Protein AF-A0A9J6G9W2-F1 (afdb_monomer_lite)

Organism: Haemaphysalis longicornis (NCBI:txid44386)

Sequence (221 aa):
MCGSHYNVSITEAFESETKIRLQNTLMLEDMPLSLKPKERELDSEILIAKYAIKLTQSDLKASQTDVALAYVAGYCAHAAIKRQPCDDCQSQLMITDRELQQSEQVLIDSMSRRLEVSTVFRCYVFLVTKTVLEHLVSKEQEQRFHAEANQRMVLLSIMQFLLSDGEELDMCASGHHPDTVLKNILKPAVNTLLKNYVACRNDSVMKEKACTKQTKLLTLQ

Radius of gyration: 24.2 Å; chains: 1; bounding box: 50×70×70 Å

Secondary structure (DSSP, 8-state):
---------HHHHHHHHHH--GGGT------------------HHHHHHHTT----TTTTTTTTT-HHHHHHHHHHHHHHHHHS--HHHHHHHS--SSS--S----TTTTTTS---HHHHHHHHHHHHHHHHHHHHTSTTTHHHHHTSS-HHHHHHHHHHHHHTT-TT-PPPTT---HHHHHHHHHHHHHHHHHHHHHHHHHHHHHHHHHHHHHHHHHTT-

Structure (mmCIF, N/CA/C/O backbone):
data_AF-A0A9J6G9W2-F1
#
_entry.id   AF-A0A9J6G9W2-F1
#
loop_
_atom_site.group_PDB
_atom_site.id
_atom_site.type_symbol
_atom_site.label_atom_id
_atom_site.label_alt_id
_atom_site.label_comp_id
_atom_site.label_asym_id
_atom_site.label_entity_id
_atom_site.label_seq_id
_atom_site.pdbx_PDB_ins_code
_atom_site.Cartn_x
_atom_site.Cartn_y
_atom_site.Cartn_z
_atom_site.occupancy
_atom_site.B_iso_or_equiv
_atom_site.auth_seq_id
_atom_site.auth_comp_id
_atom_site.auth_asym_id
_atom_site.auth_atom_id
_atom_site.pdbx_PDB_model_num
ATOM 1 N N . MET A 1 1 ? 20.448 -50.554 43.688 1.00 34.50 1 MET A N 1
ATOM 2 C CA . MET A 1 1 ? 19.973 -50.584 42.291 1.00 34.50 1 MET A CA 1
ATOM 3 C C . MET A 1 1 ? 19.848 -49.151 41.810 1.00 34.50 1 MET A C 1
ATOM 5 O O . MET A 1 1 ? 19.281 -48.355 42.539 1.00 34.50 1 MET A O 1
ATOM 9 N N . CYS A 1 2 ? 20.473 -48.876 40.663 1.00 41.09 2 CYS A N 1
ATOM 10 C CA . CYS A 1 2 ? 20.368 -47.713 39.774 1.00 41.09 2 CYS A CA 1
ATOM 11 C C . CYS A 1 2 ? 19.997 -46.351 40.392 1.00 41.09 2 CYS A C 1
ATOM 13 O O . CYS A 1 2 ? 18.835 -46.073 40.672 1.00 41.09 2 CYS A O 1
ATOM 15 N N . GLY A 1 3 ? 21.000 -45.479 40.515 1.00 42.69 3 GLY A N 1
ATOM 16 C CA . GLY A 1 3 ? 20.773 -44.04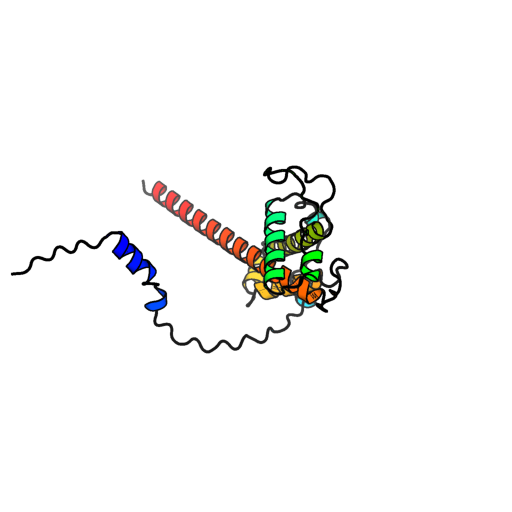2 40.477 1.00 42.69 3 GLY A CA 1
ATOM 17 C C . GLY A 1 3 ? 20.636 -43.574 39.030 1.00 42.69 3 GLY A C 1
ATOM 18 O O . GLY A 1 3 ? 21.321 -44.077 38.144 1.00 42.69 3 GLY A O 1
ATOM 19 N N . SER A 1 4 ? 19.802 -42.568 38.811 1.00 41.41 4 SER A N 1
ATOM 20 C CA . SER A 1 4 ? 19.898 -41.704 37.638 1.00 41.41 4 SER A CA 1
ATOM 21 C C . SER A 1 4 ? 19.325 -40.342 38.009 1.00 41.41 4 SER A C 1
ATOM 23 O O . SER A 1 4 ? 18.119 -40.114 37.977 1.00 41.41 4 SER A O 1
ATOM 25 N N . HIS A 1 5 ? 20.231 -39.458 38.427 1.00 43.94 5 HIS A N 1
ATOM 26 C CA . HIS A 1 5 ? 20.015 -38.020 38.449 1.00 43.94 5 HIS A CA 1
ATOM 27 C C . HIS A 1 5 ? 19.708 -37.569 37.018 1.00 43.94 5 HIS A C 1
ATOM 29 O O . HIS A 1 5 ? 20.556 -37.701 36.137 1.00 43.94 5 HIS A O 1
ATOM 35 N N . TYR A 1 6 ? 18.508 -37.043 36.782 1.00 51.91 6 TYR A N 1
ATOM 36 C CA . TYR A 1 6 ? 18.200 -36.325 35.550 1.00 51.91 6 TYR A CA 1
ATOM 37 C C .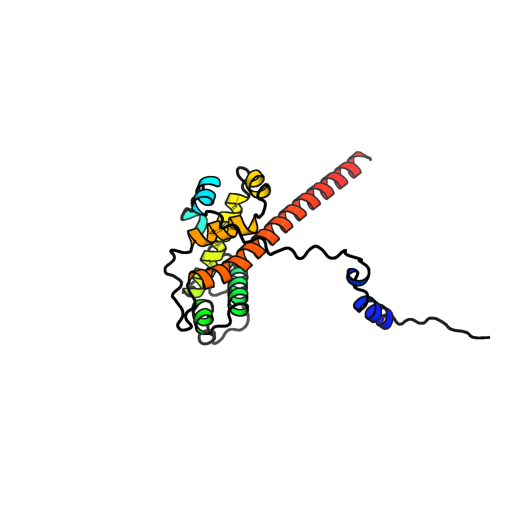 TYR A 1 6 ? 18.880 -34.956 35.611 1.00 51.91 6 TYR A C 1
ATOM 39 O O . TYR A 1 6 ? 18.287 -33.975 36.047 1.00 51.91 6 TYR A O 1
ATOM 47 N N . ASN A 1 7 ? 20.144 -34.899 35.204 1.00 54.00 7 ASN A N 1
ATOM 48 C CA . ASN A 1 7 ? 20.779 -33.639 34.844 1.00 54.00 7 ASN A CA 1
ATOM 49 C C . ASN A 1 7 ? 20.462 -33.388 33.374 1.00 54.00 7 ASN A C 1
ATOM 51 O O . ASN A 1 7 ? 21.262 -33.723 32.508 1.00 54.00 7 ASN A O 1
ATOM 55 N N . VAL A 1 8 ? 19.270 -32.859 33.101 1.00 55.97 8 VAL A N 1
ATOM 56 C CA . VAL A 1 8 ? 18.991 -32.296 31.779 1.00 55.97 8 VAL A CA 1
ATOM 57 C C . VAL A 1 8 ? 19.684 -30.943 31.740 1.00 55.97 8 VAL A C 1
ATOM 59 O O . VAL A 1 8 ? 19.410 -30.068 32.565 1.00 55.97 8 VAL A O 1
ATOM 62 N N . SER A 1 9 ? 20.634 -30.794 30.825 1.00 62.47 9 SER A N 1
ATOM 63 C CA . SER A 1 9 ? 21.315 -29.526 30.597 1.00 62.47 9 SER A CA 1
ATOM 64 C C . SER A 1 9 ? 20.306 -28.470 30.132 1.00 62.47 9 SER A C 1
ATOM 66 O O . SER A 1 9 ? 19.404 -28.768 29.349 1.00 62.47 9 SER A O 1
ATOM 68 N N . ILE A 1 10 ? 20.476 -27.210 30.550 1.00 56.72 10 ILE A N 1
ATOM 69 C CA . ILE A 1 10 ? 19.683 -26.081 30.022 1.00 56.72 10 ILE A CA 1
ATOM 70 C C . ILE A 1 10 ? 19.772 -26.044 28.486 1.00 56.72 10 ILE A C 1
ATOM 72 O O . ILE A 1 10 ? 18.795 -25.711 27.821 1.00 56.72 10 ILE A O 1
ATOM 76 N N . THR A 1 11 ? 20.904 -26.468 27.917 1.00 58.44 11 THR A N 1
ATOM 77 C CA . THR A 1 11 ? 21.101 -26.594 26.470 1.00 58.44 11 THR A CA 1
ATOM 78 C C . THR A 1 11 ? 20.227 -27.690 25.856 1.00 58.44 11 THR A C 1
ATOM 80 O O . THR A 1 11 ? 19.622 -27.461 24.817 1.00 58.44 11 THR A O 1
ATOM 83 N N . GLU A 1 12 ? 20.080 -28.847 26.512 1.00 60.34 12 GLU A N 1
ATOM 84 C CA . GLU A 1 12 ? 19.207 -29.937 26.039 1.00 60.34 12 GLU A CA 1
ATOM 85 C C . GLU A 1 12 ? 17.724 -29.548 26.115 1.00 60.34 12 GLU A C 1
ATOM 87 O O . GLU A 1 12 ? 16.947 -29.882 25.221 1.00 60.34 12 GLU A O 1
ATOM 92 N N . ALA A 1 13 ? 17.332 -28.780 27.138 1.00 59.28 13 ALA A N 1
ATOM 93 C CA . ALA A 1 13 ? 15.993 -28.201 27.213 1.00 59.28 13 ALA A CA 1
ATOM 94 C C . ALA A 1 13 ? 15.748 -27.218 26.051 1.00 59.28 13 ALA A C 1
ATOM 96 O O . ALA A 1 13 ? 14.737 -27.335 25.358 1.00 59.28 13 ALA A O 1
ATOM 97 N N . PHE A 1 14 ? 16.706 -26.333 25.756 1.00 56.16 14 PHE A N 1
ATOM 98 C CA . PHE A 1 14 ? 16.610 -25.363 24.654 1.00 56.16 14 PHE A CA 1
ATOM 99 C C . PHE A 1 14 ? 16.589 -26.025 23.262 1.00 56.16 14 PHE A C 1
ATOM 101 O O . PHE A 1 14 ? 15.854 -25.604 22.361 1.00 56.16 14 PHE A O 1
ATOM 108 N N . GLU A 1 15 ? 17.363 -27.097 23.079 1.00 55.81 15 GLU A N 1
ATOM 109 C CA . GLU A 1 15 ? 17.374 -27.911 21.856 1.00 55.81 15 GLU A CA 1
ATOM 110 C C . GLU A 1 15 ? 16.080 -28.723 21.682 1.00 55.81 15 GLU A C 1
ATOM 112 O O . GLU A 1 15 ? 15.634 -28.970 20.555 1.00 55.81 15 GLU A O 1
ATOM 117 N N . SER A 1 16 ? 15.434 -29.109 22.787 1.00 57.44 16 SER A N 1
ATOM 118 C CA . SER A 1 16 ? 14.113 -29.742 22.754 1.00 57.44 16 SER A CA 1
ATOM 119 C C . SER A 1 16 ? 12.997 -28.736 22.433 1.00 57.44 16 SER A C 1
ATOM 121 O O . SER A 1 16 ? 12.120 -29.038 21.623 1.00 57.44 16 SER A O 1
ATOM 123 N N . GLU A 1 17 ? 13.069 -27.505 22.950 1.00 55.84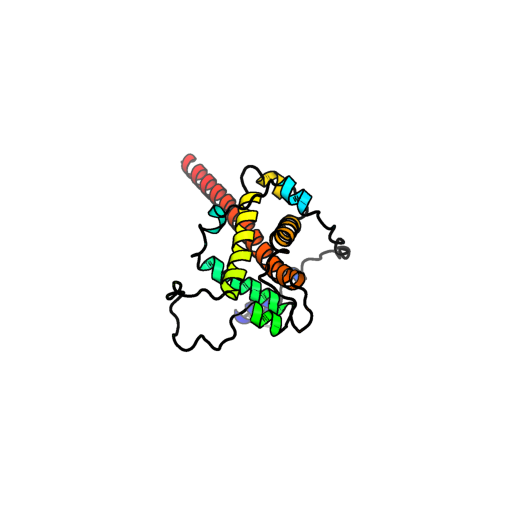 17 GLU A N 1
ATOM 124 C CA . GLU A 1 17 ? 12.098 -26.436 22.666 1.00 55.84 17 GLU A CA 1
ATOM 125 C C . GLU A 1 17 ? 12.143 -25.973 21.205 1.00 55.84 17 GLU A C 1
ATOM 127 O O . GLU A 1 17 ? 11.104 -25.703 20.602 1.00 55.84 17 GLU A O 1
ATOM 132 N N . THR A 1 18 ? 13.322 -25.966 20.575 1.00 53.12 18 THR A N 1
ATOM 133 C CA . THR A 1 18 ? 13.441 -25.650 19.139 1.00 53.12 18 THR A CA 1
ATOM 134 C C . THR A 1 18 ? 12.797 -26.709 18.236 1.00 53.12 18 THR A C 1
ATOM 136 O O . THR A 1 18 ? 12.409 -26.391 17.107 1.00 53.12 18 THR A O 1
ATOM 139 N N . LYS A 1 19 ? 12.621 -27.945 18.729 1.00 54.59 19 LYS A N 1
ATOM 140 C CA . LYS A 1 19 ? 11.928 -29.037 18.021 1.00 54.59 19 LYS A CA 1
ATOM 141 C C . LYS A 1 19 ? 10.435 -29.136 18.342 1.00 54.59 19 LYS A C 1
ATOM 143 O O . LYS A 1 19 ? 9.685 -29.674 17.525 1.00 54.59 19 LYS A O 1
ATOM 148 N N . ILE A 1 20 ? 9.973 -28.590 19.466 1.00 51.84 20 ILE A N 1
ATOM 149 C CA . ILE A 1 20 ? 8.554 -28.594 19.841 1.00 51.84 20 ILE A CA 1
ATOM 150 C C . ILE A 1 20 ? 7.922 -27.267 19.412 1.00 51.84 20 ILE A C 1
ATOM 152 O O . ILE A 1 20 ? 7.709 -26.345 20.193 1.00 51.84 20 ILE A O 1
ATOM 156 N N . ARG A 1 21 ? 7.584 -27.160 18.126 1.00 55.00 21 ARG A N 1
ATOM 157 C CA . ARG A 1 21 ? 6.670 -26.108 17.668 1.00 55.00 21 ARG A CA 1
ATOM 158 C C . ARG A 1 21 ? 5.250 -26.521 18.042 1.00 55.00 21 ARG A C 1
ATOM 160 O O . ARG A 1 21 ? 4.836 -27.613 17.679 1.00 55.00 21 ARG A O 1
ATOM 167 N N . LEU A 1 22 ? 4.473 -25.627 18.661 1.00 50.59 22 LEU A N 1
ATOM 168 C CA . LEU A 1 22 ? 3.018 -25.785 18.892 1.00 50.59 22 LEU A CA 1
ATOM 169 C C . LEU A 1 22 ? 2.243 -26.214 17.627 1.00 50.59 22 LEU A C 1
ATOM 171 O O . LEU A 1 22 ? 1.202 -26.855 17.712 1.00 50.59 22 LEU A O 1
ATOM 175 N N . GLN A 1 23 ? 2.792 -25.898 16.453 1.00 52.91 23 GLN A N 1
ATOM 176 C CA . GLN A 1 23 ? 2.326 -26.321 15.130 1.00 52.91 23 GLN A CA 1
ATOM 177 C C . GLN A 1 23 ? 2.291 -27.852 14.955 1.00 52.91 23 GLN A C 1
ATOM 179 O O . GLN A 1 23 ? 1.479 -28.343 14.185 1.00 52.91 23 GLN A O 1
ATOM 184 N N . ASN A 1 24 ? 3.135 -28.598 15.678 1.00 52.00 24 ASN A N 1
ATOM 185 C CA . ASN A 1 24 ? 3.221 -30.062 15.621 1.00 52.00 24 ASN A CA 1
ATOM 186 C C . ASN A 1 24 ? 2.220 -30.760 16.560 1.00 52.00 24 ASN A C 1
ATOM 188 O O . ASN A 1 24 ? 2.031 -31.968 16.459 1.00 52.00 24 ASN A O 1
ATOM 192 N N . THR A 1 25 ? 1.597 -30.019 17.482 1.00 55.41 25 THR A N 1
ATOM 193 C CA . THR A 1 25 ? 0.614 -30.539 18.451 1.00 55.41 25 THR A CA 1
ATOM 194 C C . THR A 1 25 ? -0.818 -30.150 18.086 1.00 55.41 25 THR A C 1
ATOM 196 O O . THR A 1 25 ? -1.775 -30.738 18.585 1.00 55.41 25 THR A O 1
ATOM 199 N N . LEU A 1 26 ? -0.974 -29.147 17.223 1.00 49.28 26 LEU A N 1
ATOM 200 C CA . LEU A 1 26 ? -2.261 -28.713 16.706 1.00 49.28 26 LEU A CA 1
ATOM 201 C C . LEU A 1 26 ? -2.672 -29.647 15.565 1.00 49.28 26 LEU A C 1
ATOM 203 O O . LEU A 1 26 ? -2.212 -29.502 14.436 1.00 49.28 26 LEU A O 1
ATOM 207 N N . MET A 1 27 ? -3.553 -30.599 15.870 1.00 50.56 27 MET A N 1
ATOM 208 C CA . MET A 1 27 ? -4.325 -31.328 14.862 1.00 50.56 27 MET A CA 1
ATOM 209 C C . MET A 1 27 ? -5.283 -30.332 14.199 1.00 50.56 27 MET A C 1
ATOM 211 O O . MET A 1 27 ? -6.407 -30.133 14.652 1.00 50.56 27 MET A O 1
ATOM 215 N N . LEU A 1 28 ? -4.795 -29.627 13.183 1.00 52.34 28 LEU A N 1
ATOM 216 C CA . LEU A 1 28 ? -5.624 -28.809 12.311 1.00 52.34 28 LEU A CA 1
ATOM 217 C C . LEU A 1 28 ? -6.191 -29.753 11.251 1.00 52.34 28 LEU A C 1
ATOM 219 O O . LEU A 1 28 ? -5.423 -30.348 10.500 1.00 52.34 28 LEU A O 1
ATOM 223 N N . GLU A 1 29 ? -7.514 -29.926 11.220 1.00 60.88 29 GLU A N 1
ATOM 224 C CA . GLU A 1 29 ? -8.176 -30.587 10.090 1.00 60.88 29 GLU A CA 1
ATOM 225 C C . GLU A 1 29 ? -7.740 -29.905 8.789 1.00 60.88 29 GLU A C 1
ATOM 227 O O . GLU A 1 29 ? -7.580 -28.678 8.764 1.00 60.88 29 GLU A O 1
ATOM 232 N N . ASP A 1 30 ? -7.534 -30.695 7.729 1.00 50.91 30 ASP A N 1
ATOM 233 C CA . ASP A 1 30 ? -7.194 -30.182 6.404 1.00 50.91 30 ASP A CA 1
ATOM 234 C C . ASP A 1 30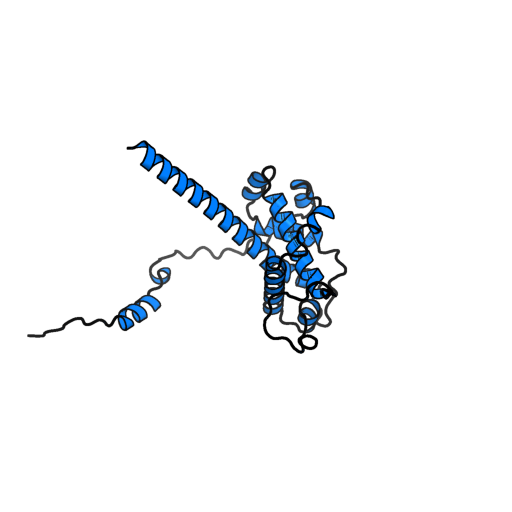 ? -8.245 -29.152 5.997 1.00 50.91 30 ASP A C 1
ATOM 236 O O . ASP A 1 30 ? -9.368 -29.474 5.601 1.00 50.91 30 ASP A O 1
ATOM 240 N N . MET A 1 31 ? -7.875 -27.880 6.129 1.00 50.28 31 MET A N 1
ATOM 241 C CA . MET A 1 31 ? -8.696 -26.784 5.661 1.00 50.28 31 MET A CA 1
ATOM 242 C C . MET A 1 31 ? -8.870 -27.031 4.160 1.00 50.28 31 MET A C 1
ATOM 244 O O . MET A 1 31 ? -7.851 -27.178 3.471 1.00 50.28 31 MET A O 1
ATOM 248 N N . PRO A 1 32 ? -10.111 -27.131 3.641 1.00 47.81 32 PRO A N 1
ATOM 249 C CA . PRO A 1 32 ? -10.327 -27.409 2.231 1.00 47.81 32 PRO A CA 1
ATOM 250 C C . PRO A 1 32 ? -9.481 -26.419 1.453 1.00 47.81 32 PRO A C 1
ATOM 252 O O . PRO A 1 32 ? -9.575 -25.220 1.733 1.00 47.81 32 PRO A O 1
ATOM 255 N N . LEU A 1 33 ? -8.617 -26.938 0.564 1.00 44.94 33 LEU A N 1
ATOM 256 C CA . LEU A 1 33 ? -7.761 -26.163 -0.332 1.00 44.94 33 LEU A CA 1
ATOM 257 C C . LEU A 1 33 ? -8.576 -24.965 -0.780 1.00 44.94 33 LEU A C 1
ATOM 259 O O . LEU A 1 33 ? -9.501 -25.111 -1.580 1.00 44.94 33 LEU A O 1
ATOM 263 N N . SER A 1 34 ? -8.298 -23.810 -0.171 1.00 42.53 34 SER A N 1
ATOM 264 C CA . SER A 1 34 ? -9.020 -22.596 -0.483 1.00 42.53 34 SER A CA 1
ATOM 265 C C . SER A 1 34 ? -8.640 -22.337 -1.924 1.00 42.53 34 SER A C 1
ATOM 267 O O . SER A 1 34 ? -7.518 -21.912 -2.210 1.00 42.53 34 SER A O 1
ATOM 269 N N . LEU A 1 35 ? -9.531 -22.733 -2.841 1.00 38.38 35 LEU A N 1
ATOM 270 C CA . LEU A 1 35 ? -9.528 -22.308 -4.225 1.00 38.38 35 LEU A CA 1
ATOM 271 C C . LEU A 1 35 ? -9.291 -20.821 -4.114 1.00 38.38 35 LEU A C 1
ATOM 273 O O . LEU A 1 35 ? -10.180 -20.140 -3.603 1.00 38.38 35 LEU A O 1
ATOM 277 N N . LYS A 1 36 ? -8.069 -20.368 -4.454 1.00 40.34 36 LYS A N 1
ATOM 278 C CA . LYS A 1 36 ? -7.690 -18.955 -4.399 1.00 40.34 36 LYS A CA 1
ATOM 279 C C . LYS A 1 36 ? -8.904 -18.231 -4.945 1.00 40.34 36 LYS A C 1
ATOM 281 O O . LYS A 1 36 ? -9.212 -18.492 -6.115 1.00 40.34 36 LYS A O 1
ATOM 286 N N . PRO A 1 37 ? -9.667 -17.491 -4.115 1.00 42.28 37 PRO A N 1
ATOM 287 C CA . PRO A 1 37 ? -10.898 -16.907 -4.592 1.00 42.28 37 PRO A CA 1
ATOM 288 C C . PRO A 1 37 ? -10.459 -16.119 -5.805 1.00 42.28 37 PRO A C 1
ATOM 290 O O . PRO A 1 37 ? -9.528 -15.319 -5.688 1.00 42.28 37 PRO A O 1
ATOM 293 N N . LYS A 1 38 ? -10.998 -16.483 -6.976 1.00 42.03 38 LYS A N 1
ATOM 294 C CA . LYS A 1 38 ? -10.747 -15.770 -8.225 1.00 42.03 38 LYS A CA 1
ATOM 295 C C . LYS A 1 38 ? -10.953 -14.319 -7.827 1.00 42.03 38 LYS A C 1
ATOM 297 O O . LYS A 1 38 ? -12.067 -14.008 -7.400 1.00 42.03 38 LYS A O 1
ATOM 302 N N . GLU A 1 39 ? -9.868 -13.539 -7.749 1.00 52.12 39 GLU A N 1
ATOM 303 C CA . GLU A 1 39 ? -9.914 -12.178 -7.219 1.00 52.12 39 GLU A CA 1
ATOM 304 C C . GLU A 1 39 ? -10.990 -11.506 -8.064 1.00 52.12 39 GLU A C 1
ATOM 306 O O . GLU A 1 39 ? -10.793 -11.328 -9.263 1.00 52.12 39 GLU A O 1
ATOM 311 N N . ARG A 1 40 ? -12.193 -11.300 -7.505 1.00 53.47 40 ARG A N 1
ATOM 312 C CA . ARG A 1 40 ? -13.232 -10.580 -8.232 1.00 53.47 40 ARG A CA 1
ATOM 313 C C . ARG A 1 40 ? -12.609 -9.221 -8.456 1.00 53.47 40 ARG A C 1
ATOM 315 O O . ARG A 1 40 ? -12.244 -8.574 -7.473 1.00 53.47 40 ARG A O 1
ATOM 322 N N . GLU A 1 41 ? -12.414 -8.863 -9.717 1.00 61.59 41 GLU A N 1
ATOM 323 C CA . GLU A 1 41 ? -11.952 -7.535 -10.079 1.00 61.59 41 GLU A CA 1
ATOM 324 C C . GLU A 1 41 ? -12.938 -6.556 -9.452 1.00 61.59 41 GLU A C 1
ATOM 326 O O . GLU A 1 41 ? -14.125 -6.525 -9.776 1.00 61.59 41 GLU A O 1
ATOM 331 N N . LEU A 1 42 ? -12.460 -5.878 -8.414 1.00 76.88 42 LEU A N 1
ATOM 332 C CA . LEU A 1 42 ? -13.183 -4.793 -7.793 1.00 76.88 42 LEU A CA 1
ATOM 333 C C . LEU A 1 42 ? -13.087 -3.630 -8.762 1.00 76.88 42 LEU A C 1
ATOM 335 O O . LEU A 1 42 ? -11.985 -3.237 -9.139 1.00 76.88 42 LEU A O 1
ATOM 339 N N . ASP A 1 43 ? -14.238 -3.098 -9.143 1.00 86.06 43 ASP A N 1
ATOM 340 C CA . ASP A 1 43 ? -14.307 -1.898 -9.957 1.00 86.06 43 ASP A CA 1
ATOM 341 C C . ASP A 1 43 ? -13.764 -0.710 -9.147 1.00 86.06 43 ASP A C 1
ATOM 343 O O . ASP A 1 43 ? -14.358 -0.269 -8.153 1.00 86.06 43 ASP A O 1
ATOM 347 N N . SER A 1 44 ? -12.580 -0.241 -9.541 1.00 87.06 44 SER A N 1
ATOM 348 C CA . SER A 1 44 ? -11.853 0.815 -8.846 1.00 87.06 44 SER A CA 1
ATOM 349 C C . SER A 1 44 ? -12.562 2.165 -8.918 1.00 87.06 44 SER A C 1
ATOM 351 O O . SER A 1 44 ? -12.501 2.918 -7.946 1.00 87.06 44 SER A O 1
ATOM 353 N N . GLU A 1 45 ? -13.285 2.461 -10.002 1.00 87.19 45 GLU A N 1
ATOM 354 C CA . GLU A 1 45 ? -14.048 3.706 -10.142 1.00 87.19 45 GLU A CA 1
ATOM 355 C C . GLU A 1 45 ? -15.218 3.725 -9.161 1.00 87.19 45 GLU A C 1
ATOM 357 O O . GLU A 1 45 ? -15.433 4.711 -8.445 1.00 87.19 45 GLU A O 1
ATOM 362 N N . ILE A 1 46 ? -15.916 2.590 -9.040 1.00 90.38 46 ILE A N 1
ATOM 363 C CA . ILE A 1 46 ? -16.971 2.417 -8.039 1.00 90.38 46 ILE A CA 1
ATOM 364 C C . ILE A 1 46 ? -16.394 2.591 -6.635 1.00 90.38 46 ILE A C 1
ATOM 366 O O . ILE A 1 46 ? -17.011 3.271 -5.818 1.00 90.38 46 ILE A O 1
ATOM 370 N N . LEU A 1 47 ? -15.223 2.022 -6.328 1.00 90.62 47 LEU A N 1
ATOM 371 C CA . LEU A 1 47 ? -14.585 2.181 -5.015 1.00 90.62 47 LEU A CA 1
ATOM 372 C C . LEU A 1 47 ? -14.177 3.634 -4.723 1.00 90.62 47 LEU A C 1
ATOM 374 O O . LEU A 1 47 ? -14.387 4.116 -3.608 1.00 90.62 47 LEU A O 1
ATOM 378 N N . ILE A 1 48 ? -13.639 4.352 -5.705 1.00 89.75 48 ILE A N 1
ATOM 379 C CA . ILE A 1 48 ? -13.259 5.763 -5.553 1.00 89.75 48 ILE A CA 1
ATOM 380 C C . ILE A 1 48 ? -14.491 6.628 -5.288 1.00 89.75 48 ILE A C 1
ATOM 382 O O . ILE A 1 48 ? -14.487 7.425 -4.345 1.00 89.75 48 ILE A O 1
ATOM 386 N N . ALA A 1 49 ? -15.570 6.422 -6.048 1.00 90.00 49 ALA A N 1
ATOM 387 C CA . ALA A 1 49 ? -16.843 7.101 -5.823 1.00 90.00 49 ALA A CA 1
ATOM 388 C C . ALA A 1 49 ? -17.449 6.724 -4.462 1.00 90.00 49 ALA A C 1
ATOM 390 O O . ALA A 1 49 ? -17.917 7.587 -3.718 1.00 90.00 49 ALA A O 1
ATOM 391 N N . LYS A 1 50 ? -17.381 5.438 -4.100 1.00 91.75 50 LYS A N 1
ATOM 392 C CA . LYS A 1 50 ? -17.877 4.881 -2.838 1.00 91.75 50 LYS A CA 1
ATOM 393 C C . LYS A 1 50 ? -17.265 5.587 -1.632 1.00 91.75 50 LYS A C 1
ATOM 395 O O . LYS A 1 50 ? -18.008 5.937 -0.719 1.00 91.75 50 LYS A O 1
ATOM 400 N N . TYR A 1 51 ? -15.951 5.791 -1.626 1.00 91.12 51 TYR A N 1
ATOM 401 C CA . TYR A 1 51 ? -15.230 6.422 -0.515 1.00 91.12 51 TYR A CA 1
ATOM 402 C C . TYR A 1 51 ? -14.969 7.920 -0.716 1.00 91.12 51 TYR A C 1
ATOM 404 O O . TYR A 1 51 ? -14.289 8.526 0.108 1.00 91.12 51 TYR A O 1
ATOM 412 N N . ALA A 1 52 ? -15.508 8.523 -1.781 1.00 90.56 52 ALA A N 1
ATOM 413 C CA . ALA A 1 52 ? -15.315 9.931 -2.126 1.00 90.56 52 ALA A CA 1
ATOM 414 C C . ALA A 1 52 ? -13.833 10.359 -2.102 1.00 90.56 52 ALA A C 1
ATOM 416 O O . ALA A 1 52 ? -13.481 11.397 -1.540 1.00 90.56 52 ALA A O 1
ATOM 417 N N . ILE A 1 53 ? -12.958 9.535 -2.682 1.00 88.06 53 ILE A N 1
ATOM 418 C CA . ILE A 1 53 ? -11.508 9.748 -2.629 1.00 88.06 53 ILE A CA 1
ATOM 419 C C . ILE A 1 53 ? -11.144 10.934 -3.522 1.00 88.06 53 ILE A C 1
ATOM 421 O O . ILE A 1 53 ? -11.393 10.916 -4.726 1.00 88.06 53 ILE A O 1
ATOM 425 N N . LYS A 1 54 ? -10.548 11.967 -2.923 1.00 82.56 54 LYS A N 1
ATOM 426 C CA . LYS A 1 54 ? -10.021 13.145 -3.618 1.00 82.56 54 LYS A CA 1
ATOM 427 C C . LYS A 1 54 ? -8.641 13.458 -3.058 1.00 82.56 54 LYS A C 1
ATOM 429 O O . LYS A 1 54 ? -8.529 13.835 -1.899 1.00 82.56 54 LYS A O 1
ATOM 434 N N . LEU A 1 55 ? -7.606 13.292 -3.876 1.00 78.69 55 LEU A N 1
ATOM 435 C CA . LEU A 1 55 ? -6.241 13.650 -3.500 1.00 78.69 55 LEU A CA 1
ATOM 436 C C . LEU A 1 55 ? -6.004 15.125 -3.815 1.00 78.69 55 LEU A C 1
ATOM 438 O O . LEU A 1 55 ? -6.133 15.543 -4.967 1.00 78.69 55 LEU A O 1
ATOM 442 N N . THR A 1 56 ? -5.648 15.919 -2.809 1.00 74.88 56 THR A N 1
ATOM 443 C CA . THR A 1 56 ? -5.237 17.310 -3.010 1.00 74.88 56 THR A CA 1
ATOM 444 C C . THR A 1 56 ? -3.724 17.450 -2.874 1.00 74.88 56 THR A C 1
ATOM 446 O O . THR A 1 56 ? -3.067 16.703 -2.150 1.00 74.88 56 THR A O 1
ATOM 449 N N . GLN A 1 57 ? -3.131 18.442 -3.548 1.00 67.06 57 GLN A N 1
ATOM 450 C CA . GLN A 1 57 ? -1.687 18.693 -3.431 1.00 67.06 57 GLN A CA 1
ATOM 451 C C . GLN A 1 57 ? -1.252 19.065 -2.003 1.00 67.06 57 GLN A C 1
ATOM 453 O O . GLN A 1 57 ? -0.079 18.913 -1.667 1.00 67.06 57 GLN A O 1
ATOM 458 N N . SER A 1 58 ? -2.165 19.553 -1.161 1.00 65.12 58 SER A N 1
ATOM 459 C CA . SER A 1 58 ? -1.918 19.792 0.266 1.00 65.12 58 SER A CA 1
ATOM 460 C C . SER A 1 58 ? -1.653 18.500 1.037 1.00 65.12 58 SER A C 1
ATOM 462 O O . SER A 1 58 ? -0.741 18.477 1.863 1.00 65.12 58 SER A O 1
ATOM 464 N N . ASP A 1 59 ? -2.369 17.418 0.719 1.00 66.88 59 ASP A N 1
ATOM 465 C CA . ASP A 1 59 ? -2.244 16.127 1.414 1.00 66.88 59 ASP A CA 1
ATOM 466 C C . ASP A 1 59 ? -0.866 15.485 1.187 1.00 66.88 59 ASP A C 1
ATOM 468 O O . ASP A 1 59 ? -0.349 14.752 2.028 1.00 66.88 59 ASP A O 1
ATOM 472 N N . LEU A 1 60 ? -0.238 15.818 0.057 1.00 68.00 60 LEU A N 1
ATOM 473 C CA . LEU A 1 60 ? 1.040 15.265 -0.390 1.00 68.00 60 LEU A CA 1
ATOM 474 C C . LEU A 1 60 ? 2.258 16.100 0.047 1.00 68.00 60 LEU A C 1
ATOM 476 O O . LEU A 1 60 ? 3.395 15.655 -0.102 1.00 68.00 60 LEU A O 1
ATOM 480 N N . LYS A 1 61 ? 2.056 17.313 0.581 1.00 59.44 61 LYS A N 1
ATOM 481 C CA . LYS A 1 61 ? 3.151 18.213 0.999 1.00 59.44 61 LYS A CA 1
ATOM 482 C C . LYS A 1 61 ? 3.570 18.033 2.459 1.00 59.44 61 LYS A C 1
ATOM 484 O O . LYS A 1 61 ? 4.715 18.320 2.790 1.00 59.44 61 LYS A O 1
ATOM 489 N N . ALA A 1 62 ? 2.692 17.523 3.322 1.00 51.72 62 ALA A N 1
ATOM 490 C CA . ALA A 1 62 ? 2.942 17.435 4.764 1.00 51.72 62 ALA A CA 1
ATOM 491 C C . ALA A 1 62 ? 3.976 16.363 5.182 1.00 51.72 62 ALA A C 1
ATOM 493 O O . ALA A 1 62 ? 4.384 16.335 6.338 1.00 51.72 62 ALA A O 1
ATOM 494 N N . SER A 1 63 ? 4.403 15.484 4.265 1.00 51.34 63 SER A N 1
ATOM 495 C CA . SER A 1 63 ? 5.143 14.253 4.598 1.00 51.34 63 SER A CA 1
ATOM 496 C C . SER A 1 63 ? 6.410 14.015 3.760 1.00 51.34 63 SER A C 1
ATOM 498 O O . SER A 1 63 ? 6.996 12.935 3.844 1.00 51.34 63 SER A O 1
ATOM 500 N N . GLN A 1 64 ? 6.851 14.984 2.947 1.00 52.94 64 GLN A N 1
ATOM 501 C CA . GLN A 1 64 ? 8.001 14.803 2.037 1.00 52.94 64 GLN A CA 1
ATOM 502 C C . GLN A 1 64 ? 9.359 14.650 2.750 1.00 52.94 64 GLN A C 1
ATOM 504 O O . GLN A 1 64 ? 10.337 14.266 2.117 1.00 52.94 64 GLN A O 1
ATOM 509 N N . THR A 1 65 ? 9.426 14.909 4.057 1.00 54.56 65 THR A N 1
ATOM 510 C CA . THR A 1 65 ? 10.652 14.853 4.872 1.00 54.56 65 THR A CA 1
ATOM 511 C C . THR A 1 65 ? 10.665 13.719 5.903 1.00 54.56 65 THR A C 1
ATOM 513 O O . THR A 1 65 ? 11.527 13.702 6.779 1.00 54.56 65 THR A O 1
ATOM 516 N N . ASP A 1 66 ? 9.741 12.755 5.820 1.00 67.50 66 ASP A N 1
ATOM 517 C CA . ASP A 1 66 ? 9.704 11.629 6.759 1.00 67.50 66 ASP A CA 1
ATOM 518 C C . ASP A 1 66 ? 10.725 10.536 6.382 1.00 67.50 66 ASP A C 1
ATOM 520 O O . ASP A 1 66 ? 10.584 9.793 5.409 1.00 67.50 66 ASP A O 1
ATOM 524 N N . VAL A 1 67 ? 11.761 10.422 7.208 1.00 68.94 67 VAL A N 1
ATOM 525 C CA . VAL A 1 67 ? 12.784 9.369 7.177 1.00 68.94 67 VAL A CA 1
ATOM 526 C C . VAL A 1 67 ? 12.179 7.964 7.161 1.00 68.94 67 VAL A C 1
ATOM 528 O O . VAL A 1 67 ? 12.637 7.088 6.418 1.00 68.94 67 VAL A O 1
ATOM 531 N N . ALA A 1 68 ? 11.153 7.732 7.981 1.00 74.50 68 ALA A N 1
ATOM 532 C CA . ALA A 1 68 ? 10.515 6.429 8.082 1.00 74.50 68 ALA A CA 1
ATOM 533 C C . ALA A 1 68 ? 9.805 6.075 6.770 1.00 74.50 68 ALA A C 1
ATOM 535 O O . ALA A 1 68 ? 9.835 4.921 6.339 1.00 74.50 68 ALA A O 1
ATOM 536 N N . LEU A 1 69 ? 9.236 7.076 6.095 1.00 76.31 69 LEU A N 1
ATOM 537 C CA . LEU A 1 69 ? 8.609 6.911 4.790 1.00 76.31 69 LEU A CA 1
ATOM 538 C C . LEU A 1 69 ? 9.628 6.459 3.743 1.00 76.31 69 LEU A C 1
ATOM 540 O O . LEU A 1 69 ? 9.392 5.459 3.064 1.00 76.31 69 LEU A O 1
ATOM 544 N N . ALA A 1 70 ? 10.777 7.134 3.652 1.00 76.31 70 ALA A N 1
ATOM 545 C CA . ALA A 1 70 ? 11.834 6.768 2.710 1.00 76.31 70 ALA A CA 1
ATOM 546 C C . ALA A 1 70 ? 12.354 5.339 2.948 1.00 76.31 70 ALA A C 1
ATOM 548 O O . ALA A 1 70 ? 12.520 4.564 2.001 1.00 76.31 70 ALA A O 1
ATOM 549 N N . TYR A 1 71 ? 12.538 4.957 4.216 1.00 79.50 71 TYR A N 1
ATOM 550 C CA . TYR A 1 71 ? 12.960 3.608 4.590 1.00 79.50 71 TYR A CA 1
ATOM 551 C C . TYR A 1 71 ? 11.947 2.539 4.153 1.00 79.50 71 TYR A C 1
ATOM 553 O O . TYR A 1 71 ? 12.307 1.553 3.503 1.00 79.50 71 TYR A O 1
ATOM 561 N N . VAL A 1 72 ? 10.661 2.735 4.465 1.00 82.00 72 VAL A N 1
ATOM 562 C CA . VAL A 1 72 ? 9.619 1.761 4.114 1.00 82.00 72 VAL A CA 1
ATOM 563 C C . VAL A 1 72 ? 9.400 1.703 2.600 1.00 82.00 72 VAL A C 1
ATOM 565 O O . VAL A 1 72 ? 9.198 0.616 2.052 1.00 82.00 72 VAL A O 1
ATOM 568 N N . ALA A 1 73 ? 9.493 2.835 1.904 1.00 83.75 73 ALA A N 1
ATOM 569 C CA . ALA A 1 73 ? 9.428 2.888 0.448 1.00 83.75 73 ALA A CA 1
ATOM 570 C C . ALA A 1 73 ? 10.573 2.085 -0.200 1.00 83.75 73 ALA A C 1
ATOM 572 O O . ALA A 1 73 ? 10.330 1.282 -1.106 1.00 83.75 73 ALA A O 1
ATOM 573 N N . GLY A 1 74 ? 11.801 2.214 0.319 1.00 83.12 74 GLY A N 1
ATOM 574 C CA . GLY A 1 74 ? 12.947 1.393 -0.086 1.00 83.12 74 GLY A CA 1
ATOM 575 C C . GLY A 1 74 ? 12.716 -0.104 0.149 1.00 83.12 74 GLY A C 1
ATOM 576 O O . GLY A 1 74 ? 12.924 -0.918 -0.753 1.00 83.12 74 GLY A O 1
ATOM 577 N N . TYR A 1 75 ? 12.182 -0.478 1.317 1.00 86.12 75 TYR A N 1
ATOM 578 C CA . TYR A 1 75 ? 11.799 -1.865 1.605 1.00 86.12 75 TYR A CA 1
ATOM 579 C C . TYR A 1 75 ? 10.769 -2.413 0.603 1.00 86.12 75 TYR A C 1
ATOM 581 O O . TYR A 1 75 ? 10.896 -3.549 0.137 1.00 86.12 75 TYR A O 1
ATOM 589 N N . CYS A 1 76 ? 9.756 -1.618 0.244 1.00 88.38 76 CYS A N 1
ATOM 590 C CA . CYS A 1 76 ? 8.712 -2.035 -0.694 1.00 88.38 76 CYS A CA 1
ATOM 591 C C . CYS A 1 76 ? 9.269 -2.283 -2.098 1.00 88.38 76 CYS A C 1
ATOM 593 O O . CYS A 1 76 ? 8.935 -3.299 -2.710 1.00 88.38 76 CYS A O 1
ATOM 595 N N . ALA A 1 77 ? 10.159 -1.415 -2.580 1.00 87.25 77 ALA A N 1
ATOM 596 C CA . ALA A 1 77 ? 10.845 -1.633 -3.848 1.00 87.25 77 ALA A CA 1
ATOM 597 C C . ALA A 1 77 ? 11.750 -2.869 -3.800 1.00 87.25 77 ALA A C 1
ATOM 599 O O . ALA A 1 77 ? 11.748 -3.669 -4.731 1.00 87.25 77 ALA A O 1
ATOM 600 N N . HIS A 1 78 ? 12.455 -3.104 -2.690 1.00 86.62 78 HIS A N 1
ATOM 601 C CA . HIS A 1 78 ? 13.320 -4.278 -2.562 1.00 86.62 78 HIS A CA 1
ATOM 602 C C . HIS A 1 78 ? 12.490 -5.566 -2.588 1.00 86.62 78 HIS A C 1
ATOM 604 O O . HIS A 1 78 ? 12.835 -6.542 -3.255 1.00 86.62 78 HIS A O 1
ATOM 610 N N . ALA A 1 79 ? 11.338 -5.560 -1.916 1.00 87.75 79 ALA A N 1
ATOM 611 C CA . ALA A 1 79 ? 10.383 -6.657 -1.977 1.00 87.75 79 ALA A CA 1
ATOM 612 C C . ALA A 1 79 ? 9.793 -6.861 -3.386 1.00 87.75 79 ALA A C 1
ATOM 614 O O . ALA A 1 79 ? 9.493 -8.003 -3.742 1.00 87.75 79 ALA A O 1
ATOM 615 N N . ALA A 1 80 ? 9.632 -5.797 -4.179 1.00 88.44 80 ALA A N 1
ATOM 616 C CA . ALA A 1 80 ? 9.200 -5.885 -5.573 1.00 88.44 80 ALA A CA 1
ATOM 617 C C . ALA A 1 80 ? 10.264 -6.574 -6.445 1.00 88.44 80 ALA A C 1
ATOM 619 O O . ALA A 1 80 ? 9.944 -7.559 -7.109 1.00 88.44 80 ALA A O 1
ATOM 620 N N . ILE A 1 81 ? 11.530 -6.149 -6.354 1.00 88.12 81 ILE A N 1
ATOM 621 C CA . ILE A 1 81 ? 12.656 -6.763 -7.085 1.00 88.12 81 ILE A CA 1
ATOM 622 C C . ILE A 1 81 ? 12.863 -8.222 -6.682 1.00 88.12 81 ILE A C 1
ATOM 624 O O . ILE A 1 81 ? 13.035 -9.086 -7.532 1.00 88.12 81 ILE A O 1
ATOM 628 N N . LYS A 1 82 ? 12.739 -8.553 -5.393 1.00 88.38 82 LYS A N 1
ATOM 629 C CA . LYS A 1 82 ? 12.822 -9.951 -4.946 1.00 88.38 82 LYS A CA 1
ATOM 630 C C . LYS A 1 82 ? 11.745 -10.849 -5.580 1.00 88.38 82 LYS A C 1
ATOM 632 O O . LYS A 1 82 ? 11.953 -12.053 -5.707 1.00 88.38 82 LYS A O 1
ATOM 637 N N . ARG A 1 83 ? 10.579 -10.296 -5.933 1.00 87.31 83 ARG A N 1
ATOM 638 C CA . ARG A 1 83 ? 9.486 -11.035 -6.595 1.00 87.31 83 ARG A CA 1
ATOM 639 C C . ARG A 1 83 ? 9.643 -11.105 -8.105 1.00 87.31 83 ARG A C 1
ATOM 641 O O . ARG A 1 83 ? 9.172 -12.069 -8.698 1.00 87.31 83 ARG A O 1
ATOM 648 N N . GLN A 1 84 ? 10.261 -10.093 -8.695 1.00 86.19 84 GLN A N 1
ATOM 649 C CA . GLN A 1 84 ? 10.533 -9.999 -10.120 1.00 86.19 84 GLN A CA 1
ATOM 650 C C . GLN A 1 84 ? 12.000 -9.595 -10.303 1.00 86.19 84 GLN A C 1
ATOM 652 O O . GLN A 1 84 ? 12.284 -8.408 -10.481 1.00 86.19 84 GLN A O 1
ATOM 657 N N . PRO A 1 85 ? 12.933 -10.561 -10.198 1.00 87.88 85 PRO A N 1
ATOM 658 C CA . PRO A 1 85 ? 14.352 -10.297 -10.385 1.00 87.88 85 PRO A CA 1
ATOM 659 C C . PRO A 1 85 ? 14.578 -9.848 -11.829 1.00 87.88 85 PRO A C 1
ATOM 661 O O . PRO A 1 85 ? 14.394 -10.628 -12.761 1.00 87.88 85 PRO A O 1
ATOM 664 N N . CYS A 1 86 ? 14.884 -8.568 -12.014 1.00 88.69 86 CYS A N 1
ATOM 665 C CA . CYS A 1 86 ? 15.077 -7.950 -13.317 1.00 88.69 86 CYS A CA 1
ATOM 666 C C . CYS A 1 86 ? 15.958 -6.718 -13.136 1.00 88.69 86 CYS A C 1
ATOM 668 O O . CYS A 1 86 ? 15.576 -5.804 -12.404 1.00 88.69 86 CYS A O 1
ATOM 670 N N . ASP A 1 87 ? 17.108 -6.700 -13.806 1.00 86.88 87 ASP A N 1
ATOM 671 C CA . ASP A 1 87 ? 18.097 -5.627 -13.677 1.00 86.88 87 ASP A CA 1
ATOM 672 C C . ASP A 1 87 ? 17.539 -4.288 -14.183 1.00 86.88 87 ASP A C 1
ATOM 674 O O . ASP A 1 87 ? 17.756 -3.250 -13.558 1.00 86.88 87 ASP A O 1
ATOM 678 N N . ASP A 1 88 ? 16.720 -4.312 -15.241 1.00 85.06 88 ASP A N 1
ATOM 679 C CA . ASP A 1 88 ? 16.043 -3.118 -15.760 1.00 85.06 88 ASP A CA 1
ATOM 680 C C . ASP A 1 88 ? 15.076 -2.541 -14.717 1.00 85.06 88 ASP A C 1
ATOM 682 O O . ASP A 1 88 ? 15.165 -1.366 -14.359 1.00 85.06 88 ASP A O 1
ATOM 686 N N . CYS A 1 89 ? 14.185 -3.374 -14.163 1.00 85.56 89 CYS A N 1
ATOM 687 C CA . CYS A 1 89 ? 13.271 -2.945 -13.103 1.00 85.56 89 CYS A CA 1
ATOM 688 C C . CYS A 1 89 ? 14.041 -2.512 -11.853 1.00 85.56 89 CYS A C 1
ATOM 690 O O . CYS A 1 89 ? 13.620 -1.589 -11.165 1.00 85.56 89 CYS A O 1
ATOM 692 N N . GLN A 1 90 ? 15.168 -3.157 -11.547 1.00 85.19 90 GLN A N 1
ATOM 693 C CA . GLN A 1 90 ? 16.025 -2.759 -10.440 1.00 85.19 90 GLN A CA 1
ATOM 694 C C . GLN A 1 90 ? 16.616 -1.374 -10.678 1.00 85.19 90 GLN A C 1
ATOM 696 O O . GLN A 1 90 ? 16.559 -0.570 -9.763 1.00 85.19 90 GLN A O 1
ATOM 701 N N . SER A 1 91 ? 17.102 -1.052 -11.874 1.00 80.88 91 SER A N 1
ATOM 702 C CA . SER A 1 91 ? 17.631 0.286 -12.177 1.00 80.88 91 SER A CA 1
ATOM 703 C C . SER A 1 91 ? 16.558 1.384 -12.160 1.00 80.88 91 SER A C 1
ATOM 705 O O . SER A 1 91 ? 16.822 2.498 -11.717 1.00 80.88 91 SER A O 1
ATOM 707 N N . GLN A 1 92 ? 15.323 1.068 -12.565 1.00 79.38 92 GLN A N 1
ATOM 708 C CA . GLN A 1 92 ? 14.187 1.991 -12.451 1.00 79.38 92 GLN A CA 1
ATOM 709 C C . GLN A 1 92 ? 13.764 2.200 -10.986 1.00 79.38 92 GLN A C 1
ATOM 711 O O . GLN A 1 92 ? 13.376 3.298 -10.585 1.00 79.38 92 GLN A O 1
ATOM 716 N N . LEU A 1 93 ? 13.830 1.142 -10.169 1.00 77.62 93 LEU A N 1
ATOM 717 C CA . LEU A 1 93 ? 13.317 1.142 -8.799 1.00 77.62 93 LEU A CA 1
ATOM 718 C C . LEU A 1 93 ? 14.369 1.349 -7.718 1.00 77.62 93 LEU A C 1
ATOM 720 O O . LEU A 1 93 ? 13.978 1.576 -6.580 1.00 77.62 93 LEU A O 1
ATOM 724 N N . MET A 1 94 ? 15.659 1.259 -8.003 1.00 73.69 94 MET A N 1
ATOM 725 C CA . MET A 1 94 ? 16.746 1.336 -7.028 1.00 73.69 94 MET A CA 1
ATOM 726 C C . MET A 1 94 ? 17.880 2.189 -7.567 1.00 73.69 94 MET A C 1
ATOM 728 O O . MET A 1 94 ? 18.126 2.246 -8.765 1.00 73.69 94 MET A O 1
ATOM 732 N N . ILE A 1 95 ? 18.608 2.813 -6.650 1.00 65.00 95 ILE A N 1
ATOM 733 C CA . ILE A 1 95 ? 19.863 3.480 -6.977 1.00 65.00 95 ILE A CA 1
ATOM 734 C C . ILE A 1 95 ? 20.934 2.391 -7.102 1.00 65.00 95 ILE A C 1
ATOM 736 O O . ILE A 1 95 ? 21.213 1.686 -6.134 1.00 65.00 95 ILE A O 1
ATOM 740 N N . THR A 1 96 ? 21.516 2.222 -8.287 1.00 52.31 96 THR A N 1
ATOM 741 C CA . THR A 1 96 ? 22.636 1.294 -8.514 1.00 52.31 96 THR A CA 1
ATOM 742 C C . THR A 1 96 ? 23.968 1.970 -8.173 1.00 52.31 96 THR A C 1
ATOM 744 O O . THR A 1 96 ? 24.507 2.701 -8.995 1.00 52.31 96 THR A O 1
ATOM 747 N N . ASP A 1 97 ? 24.459 1.742 -6.950 1.00 47.91 97 ASP A N 1
ATOM 748 C CA . ASP A 1 97 ? 25.840 1.734 -6.397 1.00 47.91 97 ASP A CA 1
ATOM 749 C C . ASP A 1 97 ? 27.030 2.483 -7.064 1.00 47.91 97 ASP A C 1
ATOM 751 O O . ASP A 1 97 ? 28.183 2.196 -6.743 1.00 47.91 97 ASP A O 1
ATOM 755 N N . ARG A 1 98 ? 26.847 3.482 -7.934 1.00 41.97 98 ARG A N 1
ATOM 756 C CA . ARG A 1 98 ? 27.972 4.260 -8.505 1.00 41.97 98 ARG A CA 1
ATOM 757 C C . ARG A 1 98 ? 28.056 5.726 -8.101 1.00 41.97 98 ARG A C 1
ATOM 759 O O . ARG A 1 98 ? 29.053 6.357 -8.435 1.00 41.97 98 ARG A O 1
ATOM 766 N N . GLU A 1 99 ? 27.116 6.241 -7.315 1.00 40.88 99 GLU A N 1
ATOM 767 C CA . GLU A 1 99 ? 27.173 7.633 -6.831 1.00 40.88 99 GLU A CA 1
ATOM 768 C C . GLU A 1 99 ? 27.341 7.758 -5.307 1.00 40.88 99 GLU A C 1
ATOM 770 O O . GLU A 1 99 ? 27.661 8.831 -4.803 1.00 40.88 99 GLU A O 1
ATOM 775 N N . LEU A 1 100 ? 27.261 6.649 -4.562 1.00 42.59 100 LEU A N 1
ATOM 776 C CA . LEU A 1 100 ? 27.554 6.596 -3.123 1.00 42.59 100 LEU A CA 1
ATOM 777 C C . LEU A 1 100 ? 29.059 6.398 -2.858 1.00 42.59 100 LEU A C 1
ATOM 779 O O . LEU A 1 100 ? 29.464 5.526 -2.091 1.00 42.59 100 LEU A O 1
ATOM 783 N N . GLN A 1 101 ? 29.923 7.192 -3.497 1.00 33.47 101 GLN A N 1
ATOM 784 C CA . GLN A 1 101 ? 31.305 7.297 -3.029 1.00 33.47 101 GLN A CA 1
ATOM 785 C C . GLN A 1 101 ? 31.378 8.265 -1.843 1.00 33.47 101 GLN A C 1
ATOM 787 O O . GLN A 1 101 ? 31.195 9.467 -1.986 1.00 33.47 101 GLN A O 1
ATOM 792 N N . GLN A 1 102 ? 31.723 7.686 -0.689 1.00 38.72 102 GLN A N 1
ATOM 793 C CA . GLN A 1 102 ? 32.250 8.328 0.519 1.00 38.72 102 GLN A CA 1
ATOM 794 C C . GLN A 1 102 ? 31.287 9.213 1.323 1.00 38.72 102 GLN A C 1
ATOM 796 O O . GLN A 1 102 ? 31.324 10.438 1.282 1.00 38.72 102 GLN A O 1
ATOM 801 N N . SER A 1 103 ? 30.536 8.585 2.221 1.00 33.75 103 SER A N 1
ATOM 802 C CA . SER A 1 103 ? 30.686 8.886 3.654 1.00 33.75 103 SER A CA 1
ATOM 803 C C . SER A 1 103 ? 29.950 7.836 4.478 1.00 33.75 103 SER A C 1
ATOM 805 O O . SER A 1 103 ? 28.766 7.563 4.293 1.00 33.75 103 SER A O 1
ATOM 807 N N . GLU A 1 104 ? 30.702 7.189 5.358 1.00 39.47 104 GLU A N 1
ATOM 808 C CA . GLU A 1 104 ? 30.197 6.240 6.334 1.00 39.47 104 GLU A CA 1
ATOM 809 C C . GLU A 1 104 ? 29.188 6.931 7.263 1.00 39.47 104 GLU A C 1
ATOM 811 O O . GLU A 1 104 ? 29.473 7.978 7.835 1.00 39.47 104 GLU A O 1
ATOM 816 N N . GLN A 1 105 ? 28.011 6.316 7.399 1.00 43.53 105 GLN A N 1
ATOM 817 C CA . GLN A 1 105 ? 27.105 6.429 8.546 1.00 43.53 105 GLN A CA 1
ATOM 818 C C . GLN A 1 105 ? 26.928 7.832 9.154 1.00 43.53 105 GLN A C 1
ATOM 820 O O . GLN A 1 105 ? 27.344 8.094 10.279 1.00 43.53 105 GLN A O 1
ATOM 825 N N . VAL A 1 106 ? 26.140 8.675 8.490 1.00 37.78 106 VAL A N 1
ATOM 826 C CA . VAL A 1 106 ? 25.311 9.662 9.193 1.00 37.78 106 VAL A CA 1
ATOM 827 C C . VAL A 1 106 ? 23.916 9.561 8.595 1.00 37.78 106 VAL A C 1
ATOM 829 O O . VAL A 1 106 ? 23.717 9.806 7.408 1.00 37.78 106 VAL A O 1
ATOM 832 N N . LEU A 1 107 ? 22.964 9.077 9.393 1.00 43.00 107 LEU A N 1
ATOM 833 C CA . LEU A 1 107 ? 21.560 8.938 9.018 1.00 43.00 107 LEU A CA 1
ATOM 834 C C . LEU A 1 107 ? 21.063 10.237 8.360 1.00 43.00 107 LEU A C 1
ATOM 836 O O . LEU A 1 107 ? 20.773 11.199 9.056 1.00 43.00 107 LEU A O 1
ATOM 840 N N . ILE A 1 108 ? 20.903 10.234 7.032 1.00 44.47 108 ILE A N 1
ATOM 841 C CA . ILE A 1 108 ? 19.996 11.158 6.333 1.00 44.47 108 ILE A CA 1
ATOM 842 C C . ILE A 1 108 ? 20.450 12.629 6.406 1.00 44.47 108 ILE A C 1
ATOM 844 O O . ILE A 1 108 ? 19.636 13.542 6.448 1.00 44.47 108 ILE A O 1
ATOM 848 N N . ASP A 1 109 ? 21.757 12.896 6.381 1.00 32.78 109 ASP A N 1
ATOM 849 C CA . ASP A 1 109 ? 22.261 14.255 6.660 1.00 32.78 109 ASP A CA 1
ATOM 850 C C . ASP A 1 109 ? 22.540 15.135 5.421 1.00 32.78 109 ASP A C 1
ATOM 852 O O . ASP A 1 109 ? 23.162 16.189 5.505 1.00 32.78 109 ASP A O 1
ATOM 856 N N . SER A 1 110 ? 22.060 14.755 4.232 1.00 35.38 110 SER A N 1
ATOM 857 C CA . SER A 1 110 ? 22.249 15.556 3.004 1.00 35.38 110 SER A CA 1
ATOM 858 C C . SER A 1 110 ? 20.997 15.679 2.127 1.00 35.38 110 SER A C 1
ATOM 860 O O . SER A 1 110 ? 21.078 15.971 0.934 1.00 35.38 110 SER A O 1
ATOM 862 N N . MET A 1 111 ? 19.805 15.530 2.714 1.00 40.16 111 MET A N 1
ATOM 863 C CA . MET A 1 111 ? 18.511 15.545 2.010 1.00 40.16 111 MET A CA 1
ATOM 864 C C . MET A 1 111 ? 18.037 16.925 1.505 1.00 40.16 111 MET A C 1
ATOM 866 O O . MET A 1 111 ? 16.847 17.229 1.532 1.00 40.16 111 MET A O 1
ATOM 870 N N . SER A 1 112 ? 18.929 17.780 1.001 1.00 38.03 112 SER A N 1
ATOM 871 C CA . SER A 1 112 ? 18.521 19.069 0.420 1.00 38.03 112 SER A CA 1
ATOM 872 C C . SER A 1 112 ? 18.958 19.337 -1.015 1.00 38.03 112 SER A C 1
ATOM 874 O O . SER A 1 112 ? 18.575 20.378 -1.544 1.00 38.03 112 SER A O 1
ATOM 876 N N . ARG A 1 113 ? 19.670 18.442 -1.718 1.00 35.69 113 ARG A N 1
ATOM 877 C CA . ARG A 1 113 ? 19.954 18.664 -3.152 1.00 35.69 113 ARG A CA 1
ATOM 878 C C . ARG A 1 113 ? 19.942 17.361 -3.947 1.00 35.69 113 ARG A C 1
ATOM 880 O O . ARG A 1 113 ? 20.951 16.679 -4.017 1.00 35.69 113 ARG A O 1
ATOM 887 N N . ARG A 1 114 ? 18.807 17.132 -4.623 1.00 35.81 114 ARG A N 1
ATOM 888 C CA . ARG A 1 114 ? 18.511 16.064 -5.602 1.00 35.81 114 ARG A CA 1
ATOM 889 C C . ARG A 1 114 ? 18.139 14.720 -4.974 1.00 35.81 114 ARG A C 1
ATOM 891 O O . ARG A 1 114 ? 18.903 13.768 -4.996 1.00 35.81 114 ARG A O 1
ATOM 898 N N . LEU A 1 115 ? 16.908 14.641 -4.469 1.00 41.94 115 LEU A N 1
ATOM 899 C CA . LEU A 1 115 ? 16.234 13.351 -4.353 1.00 41.94 115 LEU A CA 1
ATOM 900 C C . LEU A 1 115 ? 16.108 12.795 -5.782 1.00 41.94 115 LEU A C 1
ATOM 902 O O . LEU A 1 115 ? 15.413 13.386 -6.606 1.00 41.94 115 LEU A O 1
ATOM 906 N N . GLU A 1 116 ? 16.860 11.745 -6.105 1.00 50.47 116 GLU A N 1
ATOM 907 C CA . GLU A 1 116 ? 16.817 11.118 -7.429 1.00 50.47 116 GLU A CA 1
ATOM 908 C C . GLU A 1 116 ? 15.391 10.671 -7.773 1.00 50.47 116 GLU A C 1
ATOM 910 O O . GLU A 1 116 ? 14.641 10.236 -6.895 1.00 50.47 116 GLU A O 1
ATOM 915 N N . VAL A 1 117 ? 15.025 10.750 -9.054 1.00 49.91 117 VAL A N 1
ATOM 916 C CA . VAL A 1 117 ? 13.660 10.506 -9.559 1.00 49.91 117 VAL A CA 1
ATOM 917 C C . VAL A 1 117 ? 13.105 9.149 -9.099 1.00 49.91 117 VAL A C 1
ATOM 919 O O . VAL A 1 117 ? 11.951 9.073 -8.679 1.00 49.91 117 VAL A O 1
ATOM 922 N N . SER A 1 118 ? 13.942 8.102 -9.050 1.00 57.56 118 SER A N 1
ATOM 923 C CA . SER A 1 118 ? 13.540 6.773 -8.561 1.00 57.56 118 SER A CA 1
ATOM 924 C C . SER A 1 118 ? 13.129 6.802 -7.081 1.00 57.56 118 SER A C 1
ATOM 926 O O . SER A 1 118 ? 12.144 6.183 -6.679 1.00 57.56 118 SER A O 1
ATOM 928 N N . THR A 1 119 ? 13.844 7.567 -6.253 1.00 65.69 119 THR A N 1
ATOM 929 C CA . THR A 1 119 ? 13.540 7.745 -4.827 1.00 65.69 119 THR A CA 1
ATOM 930 C C . THR A 1 119 ? 12.288 8.586 -4.623 1.00 65.69 119 THR A C 1
ATOM 932 O O . THR A 1 119 ? 11.470 8.251 -3.766 1.00 65.69 119 THR A O 1
ATOM 935 N N . VAL A 1 120 ? 12.095 9.622 -5.444 1.00 70.31 120 VAL A N 1
ATOM 936 C CA . VAL A 1 120 ? 10.881 10.450 -5.433 1.00 70.31 120 VAL A CA 1
ATOM 937 C C . VAL A 1 120 ? 9.652 9.595 -5.733 1.00 70.31 120 VAL A C 1
ATOM 939 O O . VAL A 1 120 ? 8.695 9.640 -4.964 1.00 70.31 120 VAL A O 1
ATOM 942 N N . PHE A 1 121 ? 9.696 8.766 -6.781 1.00 77.00 121 PHE A N 1
ATOM 943 C CA . PHE A 1 121 ? 8.567 7.920 -7.168 1.00 77.00 121 PHE A CA 1
ATOM 944 C C . PHE A 1 121 ? 8.199 6.902 -6.082 1.00 77.00 121 PHE A C 1
ATOM 946 O O . PHE A 1 121 ? 7.038 6.800 -5.690 1.00 77.00 121 PHE A O 1
ATOM 953 N N . ARG A 1 122 ? 9.179 6.184 -5.516 1.00 78.75 122 ARG A N 1
ATOM 954 C CA . ARG A 1 122 ? 8.913 5.214 -4.435 1.00 78.75 122 ARG A CA 1
ATOM 955 C C . ARG A 1 122 ? 8.252 5.871 -3.225 1.00 78.75 122 ARG A C 1
ATOM 957 O O . ARG A 1 122 ? 7.279 5.343 -2.681 1.00 78.75 122 ARG A O 1
ATOM 964 N N . CYS A 1 123 ? 8.791 7.011 -2.799 1.00 80.12 123 CYS A N 1
ATOM 965 C CA . CYS A 1 123 ? 8.239 7.779 -1.691 1.00 80.12 123 CYS A CA 1
ATOM 966 C C . CYS A 1 123 ? 6.839 8.303 -2.027 1.00 80.12 123 CYS A C 1
ATOM 968 O O . CYS A 1 123 ? 5.950 8.231 -1.184 1.00 80.12 123 CYS A O 1
ATOM 970 N N . TYR A 1 124 ? 6.619 8.755 -3.261 1.00 83.19 124 TYR A N 1
ATOM 971 C CA . TYR A 1 124 ? 5.319 9.204 -3.744 1.00 83.19 124 TYR A CA 1
ATOM 972 C C . TYR A 1 124 ? 4.269 8.088 -3.683 1.00 83.19 124 TYR A C 1
ATOM 974 O O . TYR A 1 124 ? 3.239 8.267 -3.037 1.00 83.19 124 TYR A O 1
ATOM 982 N N . VAL A 1 125 ? 4.554 6.903 -4.236 1.00 86.44 125 VAL A N 1
ATOM 983 C CA . VAL A 1 125 ? 3.644 5.742 -4.188 1.00 86.44 125 VAL A CA 1
ATOM 984 C C . VAL A 1 125 ? 3.255 5.412 -2.748 1.00 86.44 125 VAL A C 1
ATOM 986 O O . VAL A 1 125 ? 2.074 5.220 -2.438 1.00 86.44 125 VAL A O 1
ATOM 989 N N . PHE A 1 126 ? 4.237 5.357 -1.844 1.00 88.38 126 PHE A N 1
ATOM 990 C CA . PHE A 1 126 ? 3.968 5.045 -0.445 1.00 88.38 126 PHE A CA 1
ATOM 991 C C . PHE A 1 126 ? 3.170 6.152 0.252 1.00 88.38 126 PHE A C 1
ATOM 993 O O . PHE A 1 126 ? 2.235 5.851 0.995 1.00 88.38 126 PHE A O 1
ATOM 1000 N N . LEU A 1 127 ? 3.498 7.418 -0.014 1.00 86.81 127 LEU A N 1
ATOM 1001 C CA . LEU A 1 127 ? 2.797 8.573 0.534 1.00 86.81 127 LEU A CA 1
ATOM 1002 C C . LEU A 1 127 ? 1.327 8.579 0.121 1.00 86.81 127 LEU A C 1
ATOM 1004 O O . LEU A 1 127 ? 0.460 8.629 0.987 1.00 86.81 127 LEU A O 1
ATOM 1008 N N . VAL A 1 128 ? 1.040 8.448 -1.177 1.00 88.81 128 VAL A N 1
ATOM 1009 C CA . VAL A 1 128 ? -0.340 8.393 -1.676 1.00 88.81 128 VAL A CA 1
ATOM 1010 C C . VAL A 1 128 ? -1.080 7.215 -1.039 1.00 88.81 128 VAL A C 1
ATOM 1012 O O . VAL A 1 128 ? -2.198 7.381 -0.556 1.00 88.81 128 VAL A O 1
ATOM 1015 N N . THR A 1 129 ? -0.439 6.043 -0.941 1.00 92.00 129 THR A N 1
ATOM 1016 C CA . THR A 1 129 ? -1.043 4.866 -0.290 1.00 92.00 129 THR A CA 1
ATOM 1017 C C . THR A 1 129 ? -1.391 5.138 1.174 1.00 92.00 129 THR A C 1
ATOM 1019 O O . THR A 1 129 ? -2.464 4.749 1.640 1.00 92.00 129 THR A O 1
ATOM 1022 N N . LYS A 1 130 ? -0.502 5.816 1.908 1.00 91.06 130 LYS A N 1
ATOM 1023 C CA . LYS A 1 130 ? -0.726 6.211 3.301 1.00 91.06 130 LYS A CA 1
ATOM 1024 C C . LYS A 1 130 ? -1.893 7.191 3.414 1.00 91.06 130 LYS A C 1
ATOM 1026 O O . LYS A 1 130 ? -2.795 6.937 4.205 1.00 91.06 130 LYS A O 1
ATOM 1031 N N . THR A 1 131 ? -1.907 8.249 2.609 1.00 90.00 131 THR A N 1
ATOM 1032 C CA . THR A 1 131 ? -2.973 9.261 2.602 1.00 90.00 131 THR A CA 1
ATOM 1033 C C . THR A 1 131 ? -4.335 8.641 2.295 1.00 90.00 131 THR A C 1
ATOM 1035 O O . THR A 1 131 ? -5.315 8.908 2.989 1.00 90.00 131 THR A O 1
ATOM 1038 N N . VAL A 1 132 ? -4.407 7.758 1.295 1.00 92.75 132 VAL A N 1
ATOM 1039 C CA . VAL A 1 132 ? -5.647 7.045 0.963 1.00 92.75 132 VAL A CA 1
ATOM 1040 C C . VAL A 1 132 ? -6.087 6.157 2.124 1.00 92.75 132 VAL A C 1
ATOM 1042 O O . VAL A 1 132 ? -7.266 6.159 2.470 1.00 92.75 132 VAL A O 1
ATOM 1045 N N . LEU A 1 133 ? -5.169 5.428 2.767 1.00 94.44 133 LEU A N 1
ATOM 1046 C CA . LEU A 1 133 ? -5.520 4.635 3.943 1.00 94.44 133 LEU A CA 1
ATOM 1047 C C . LEU A 1 133 ? -6.048 5.515 5.083 1.00 94.44 133 LEU A C 1
ATOM 1049 O O . LEU A 1 133 ? -7.069 5.165 5.665 1.00 94.44 133 LEU A O 1
ATOM 1053 N N . GLU A 1 134 ? -5.397 6.642 5.380 1.00 92.00 134 GLU A N 1
ATOM 1054 C CA . GLU A 1 134 ? -5.832 7.605 6.405 1.00 92.00 134 GLU A CA 1
ATOM 1055 C C . GLU A 1 134 ? -7.252 8.120 6.132 1.00 92.00 134 GLU A C 1
ATOM 1057 O O . GLU A 1 134 ? -8.063 8.216 7.054 1.00 92.00 134 GLU A O 1
ATOM 1062 N N . HIS A 1 135 ? -7.591 8.356 4.863 1.00 92.12 135 HIS A N 1
ATOM 1063 C CA . HIS A 1 135 ? -8.948 8.709 4.447 1.00 92.12 135 HIS A CA 1
ATOM 1064 C C . HIS A 1 135 ? -9.947 7.558 4.643 1.00 92.12 135 HIS A C 1
ATOM 1066 O O . HIS A 1 135 ? -11.032 7.764 5.189 1.00 92.12 135 HIS A O 1
ATOM 1072 N N . LEU A 1 136 ? -9.584 6.331 4.255 1.00 92.50 136 LEU A N 1
ATOM 1073 C CA . LEU A 1 136 ? -10.439 5.142 4.404 1.00 92.50 136 LEU A CA 1
ATOM 1074 C C . LEU A 1 136 ? -10.723 4.785 5.870 1.00 92.50 136 LEU A C 1
ATOM 1076 O O . LEU A 1 136 ? -11.796 4.268 6.176 1.00 92.50 136 LEU A O 1
ATOM 1080 N N . VAL A 1 137 ? -9.778 5.063 6.772 1.00 92.81 137 VAL A N 1
ATOM 1081 C CA . VAL A 1 137 ? -9.923 4.830 8.221 1.00 92.81 137 VAL A CA 1
ATOM 1082 C C . VAL A 1 137 ? -10.351 6.083 8.988 1.00 92.81 137 VAL A C 1
ATOM 1084 O O . VAL A 1 137 ? -10.360 6.077 10.219 1.00 92.81 137 VAL A O 1
ATOM 1087 N N . SER A 1 138 ? -10.718 7.159 8.286 1.00 91.62 138 SER A N 1
ATOM 1088 C CA . SER A 1 138 ? -11.311 8.347 8.899 1.00 91.62 138 SER A CA 1
ATOM 1089 C C . SER A 1 138 ? -12.638 7.999 9.576 1.00 91.62 138 SER A C 1
ATOM 1091 O O . SER A 1 138 ? -13.325 7.059 9.176 1.00 91.62 138 SER A O 1
ATOM 1093 N N . LYS A 1 139 ? -13.046 8.783 10.582 1.00 88.62 139 LYS A N 1
ATOM 1094 C CA . LYS A 1 139 ? -14.273 8.520 11.362 1.00 88.62 139 LYS A CA 1
ATOM 1095 C C . LYS A 1 139 ? -15.524 8.327 10.495 1.00 88.62 139 LYS A C 1
ATOM 1097 O O . LYS A 1 139 ? -16.421 7.586 10.880 1.00 88.62 139 LYS A O 1
ATOM 1102 N N . GLU A 1 140 ? -15.579 8.993 9.346 1.00 91.38 140 GLU A N 1
ATOM 1103 C CA . GLU A 1 140 ? -16.708 8.934 8.415 1.00 91.38 140 GLU A CA 1
ATOM 1104 C C . GLU A 1 140 ? -16.761 7.615 7.630 1.00 91.38 140 GLU A C 1
ATOM 1106 O O . GLU A 1 140 ? -17.846 7.121 7.331 1.00 91.38 140 GLU A O 1
ATOM 1111 N N . GLN A 1 141 ? -15.603 7.032 7.303 1.00 90.56 141 GLN A N 1
ATOM 1112 C CA . GLN A 1 141 ? -15.491 5.868 6.416 1.00 90.56 141 GLN A CA 1
ATOM 1113 C C . GLN A 1 141 ? -15.083 4.578 7.142 1.00 90.56 141 GLN A C 1
ATOM 1115 O O . GLN A 1 141 ? -15.311 3.488 6.615 1.00 90.56 141 GLN A O 1
ATOM 1120 N N . GLU A 1 142 ? -14.545 4.673 8.363 1.00 91.06 142 GLU A N 1
ATOM 1121 C CA . GLU A 1 142 ? -13.930 3.568 9.110 1.00 91.06 142 GLU A CA 1
ATOM 1122 C C . GLU A 1 142 ? -14.854 2.347 9.215 1.00 91.06 142 GLU A C 1
ATOM 1124 O O . GLU A 1 142 ? -14.446 1.225 8.916 1.00 91.06 142 GLU A O 1
ATOM 1129 N N . GLN A 1 143 ? -16.113 2.548 9.618 1.00 90.81 143 GLN A N 1
ATOM 1130 C CA . GLN A 1 143 ? -17.072 1.447 9.768 1.00 90.81 143 GLN A CA 1
ATOM 1131 C C . GLN A 1 143 ? -17.314 0.725 8.444 1.00 90.81 143 GLN A C 1
ATOM 1133 O O . GLN A 1 143 ? -17.344 -0.504 8.395 1.00 90.81 143 GLN A O 1
ATOM 1138 N N . ARG A 1 144 ? -17.448 1.493 7.361 1.00 93.12 144 ARG A N 1
ATOM 1139 C CA . ARG A 1 144 ? -17.666 0.956 6.023 1.00 93.12 144 ARG A CA 1
ATOM 1140 C C . ARG A 1 144 ? -16.444 0.195 5.534 1.00 93.12 144 ARG A C 1
ATOM 1142 O O . ARG A 1 144 ? -16.590 -0.904 5.019 1.00 93.12 144 ARG A O 1
ATOM 1149 N N . PHE A 1 145 ? -15.252 0.756 5.713 1.00 93.06 145 PHE A N 1
ATOM 1150 C CA . PHE A 1 145 ? -14.001 0.105 5.341 1.00 93.06 145 PHE A CA 1
ATOM 1151 C C . PHE A 1 145 ? -13.776 -1.195 6.127 1.00 93.06 145 PHE A C 1
ATOM 1153 O O . PHE A 1 145 ? -13.393 -2.212 5.556 1.00 93.06 145 PHE A O 1
ATOM 1160 N N . HIS A 1 146 ? -14.093 -1.218 7.422 1.00 91.69 146 HIS A N 1
ATOM 1161 C CA . HIS A 1 146 ? -14.009 -2.437 8.226 1.00 91.69 146 HIS A CA 1
ATOM 1162 C C . HIS A 1 146 ? -15.047 -3.496 7.866 1.00 91.69 146 HIS A C 1
ATOM 1164 O O . HIS A 1 146 ? -14.770 -4.679 8.052 1.00 91.69 146 HIS A O 1
ATOM 1170 N N . ALA A 1 147 ? -16.199 -3.097 7.328 1.00 92.56 147 ALA A N 1
ATOM 1171 C CA . ALA A 1 147 ? -17.217 -4.024 6.848 1.00 92.56 147 ALA A CA 1
ATOM 1172 C C . ALA A 1 147 ? -16.848 -4.703 5.514 1.00 92.56 147 ALA A C 1
ATOM 1174 O O . ALA A 1 147 ? -17.517 -5.656 5.113 1.00 92.56 147 ALA A O 1
ATOM 1175 N N . GLU A 1 148 ? -15.801 -4.249 4.817 1.00 91.50 148 GLU A N 1
ATOM 1176 C CA . GLU A 1 148 ? -15.349 -4.886 3.580 1.00 91.50 148 GLU A CA 1
ATOM 1177 C C . GLU A 1 148 ? -14.816 -6.298 3.838 1.00 91.50 148 GLU A C 1
ATOM 1179 O O . GLU A 1 148 ? -14.037 -6.534 4.760 1.00 91.50 148 GLU A O 1
ATOM 1184 N N . ALA A 1 149 ? -15.159 -7.238 2.956 1.00 90.56 149 ALA A N 1
ATOM 1185 C CA . ALA A 1 149 ? -14.662 -8.611 3.049 1.00 90.56 149 ALA A CA 1
ATOM 1186 C C . ALA A 1 149 ? -13.136 -8.708 2.856 1.00 90.56 149 ALA A C 1
ATOM 1188 O O . ALA A 1 149 ? -12.511 -9.669 3.303 1.00 90.56 149 ALA A O 1
ATOM 1189 N N . ASN A 1 150 ? -12.536 -7.740 2.151 1.00 92.62 150 ASN A N 1
ATOM 1190 C CA . ASN A 1 150 ? -11.106 -7.721 1.869 1.00 92.62 150 ASN A CA 1
ATOM 1191 C C . ASN A 1 150 ? -10.569 -6.285 1.749 1.00 92.62 150 ASN A C 1
ATOM 1193 O O . ASN A 1 150 ? -10.417 -5.744 0.652 1.00 92.62 150 ASN A O 1
ATOM 1197 N N . GLN A 1 151 ? -10.232 -5.684 2.892 1.00 93.38 151 GLN A N 1
ATOM 1198 C CA . GLN A 1 151 ? -9.685 -4.322 2.994 1.00 93.38 151 GLN A CA 1
ATOM 1199 C C . GLN A 1 151 ? -8.400 -4.148 2.180 1.00 93.38 151 GLN A C 1
ATOM 1201 O O . GLN A 1 151 ? -8.158 -3.097 1.587 1.00 93.38 151 GLN A O 1
ATOM 1206 N N . ARG A 1 152 ? -7.580 -5.206 2.119 1.00 94.50 152 ARG A N 1
ATOM 1207 C CA . ARG A 1 152 ? -6.348 -5.217 1.331 1.00 94.50 152 ARG A CA 1
ATOM 1208 C C . ARG A 1 152 ? -6.636 -5.045 -0.153 1.00 94.50 152 ARG A C 1
ATOM 1210 O O . ARG A 1 152 ? -5.943 -4.266 -0.797 1.00 94.50 152 ARG A O 1
ATOM 1217 N N . MET A 1 153 ? -7.605 -5.779 -0.694 1.00 94.00 153 MET A N 1
ATOM 1218 C CA . MET A 1 153 ? -7.940 -5.674 -2.114 1.00 94.00 153 MET A CA 1
ATOM 1219 C C . MET A 1 153 ? -8.603 -4.343 -2.443 1.00 94.00 153 MET A C 1
ATOM 1221 O O . MET A 1 153 ? -8.269 -3.766 -3.465 1.00 94.00 153 MET A O 1
ATOM 1225 N N . VAL A 1 154 ? -9.443 -3.811 -1.551 1.00 94.56 154 VAL A N 1
ATOM 1226 C CA . VAL A 1 154 ? -10.021 -2.468 -1.714 1.00 94.56 154 VAL A CA 1
ATOM 1227 C C . VAL A 1 154 ? -8.923 -1.416 -1.859 1.00 94.56 154 VAL A C 1
ATOM 1229 O O . VAL A 1 154 ? -8.903 -0.693 -2.853 1.00 94.56 154 VAL A O 1
ATOM 1232 N N . LEU A 1 155 ? -7.969 -1.371 -0.921 1.00 95.19 155 LEU A N 1
ATOM 1233 C CA . LEU A 1 155 ? -6.873 -0.406 -0.992 1.00 95.19 155 LEU A CA 1
ATOM 1234 C C . LEU A 1 155 ? -5.976 -0.655 -2.215 1.00 95.19 155 LEU A C 1
ATOM 1236 O O . LEU A 1 155 ? -5.596 0.294 -2.889 1.00 95.19 155 LEU A O 1
ATOM 1240 N N . LEU A 1 156 ? -5.669 -1.913 -2.546 1.00 94.75 156 LEU A N 1
ATOM 1241 C CA . LEU A 1 156 ? -4.861 -2.237 -3.725 1.00 94.75 156 LEU A CA 1
ATOM 1242 C C . LEU A 1 156 ? -5.522 -1.761 -5.031 1.00 94.75 156 LEU A C 1
ATOM 1244 O O . LEU A 1 156 ? -4.839 -1.160 -5.852 1.00 94.75 156 LEU A O 1
ATOM 1248 N N . SER A 1 157 ? -6.821 -2.014 -5.213 1.00 93.31 157 SER A N 1
ATOM 1249 C CA . SER A 1 157 ? -7.575 -1.639 -6.417 1.00 93.31 157 SER A CA 1
ATOM 1250 C C . SER A 1 157 ? -7.651 -0.127 -6.600 1.00 93.31 157 SER A C 1
ATOM 1252 O O . SER A 1 157 ? -7.382 0.372 -7.692 1.00 93.31 157 SER A O 1
ATOM 1254 N N . ILE A 1 158 ? -7.937 0.606 -5.518 1.00 93.50 158 ILE A N 1
ATOM 1255 C CA . ILE A 1 158 ? -7.915 2.074 -5.523 1.00 93.50 158 ILE A CA 1
ATOM 1256 C C . ILE A 1 158 ? -6.528 2.575 -5.936 1.00 93.50 158 ILE A C 1
ATOM 1258 O O . ILE A 1 158 ? -6.410 3.408 -6.827 1.00 93.50 158 ILE A O 1
ATOM 1262 N N . MET A 1 159 ? -5.470 2.053 -5.311 1.00 93.69 159 MET A N 1
ATOM 1263 C CA . MET A 1 159 ? -4.112 2.530 -5.566 1.00 93.69 159 MET A CA 1
ATOM 1264 C C . MET A 1 159 ? -3.599 2.200 -6.961 1.00 93.69 159 MET A C 1
ATOM 1266 O O . MET A 1 159 ? -2.848 2.992 -7.515 1.00 93.69 159 MET A O 1
ATOM 1270 N N . GLN A 1 160 ? -3.983 1.053 -7.520 1.00 91.56 160 GLN A N 1
ATOM 1271 C CA . GLN A 1 160 ? -3.666 0.724 -8.908 1.00 91.56 160 GLN A CA 1
ATOM 1272 C C . GLN A 1 160 ? -4.285 1.753 -9.843 1.00 91.56 160 GLN A C 1
ATOM 1274 O O . GLN A 1 160 ? -3.562 2.378 -10.597 1.00 91.56 160 GLN A O 1
ATOM 1279 N N . PHE A 1 161 ? -5.582 2.023 -9.704 1.00 90.88 161 PHE A N 1
ATOM 1280 C CA . PHE A 1 161 ? -6.253 3.015 -10.541 1.00 90.88 161 PHE A CA 1
ATOM 1281 C C . PHE A 1 161 ? -5.637 4.415 -10.418 1.00 90.88 161 PHE A C 1
ATOM 1283 O O . PHE A 1 161 ? -5.410 5.077 -11.419 1.00 90.88 161 PHE A O 1
ATOM 1290 N N . LEU A 1 162 ? -5.319 4.858 -9.198 1.00 88.88 162 LEU A N 1
ATOM 1291 C CA . LEU A 1 162 ? -4.768 6.200 -8.971 1.00 88.88 162 LEU A CA 1
ATOM 1292 C C . LEU A 1 162 ? -3.339 6.394 -9.499 1.00 88.88 162 LEU A C 1
ATOM 1294 O O . LEU A 1 162 ? -2.912 7.537 -9.633 1.00 88.88 162 LEU A O 1
ATOM 1298 N N . LEU A 1 163 ? -2.589 5.314 -9.724 1.00 88.50 163 LEU A N 1
ATOM 1299 C CA . LEU A 1 163 ? -1.166 5.368 -10.079 1.00 88.50 163 LEU A CA 1
ATOM 1300 C C . LEU A 1 163 ? -0.848 4.721 -11.437 1.00 88.50 163 LEU A C 1
ATOM 1302 O O . LEU A 1 163 ? 0.289 4.828 -11.886 1.00 88.50 163 LEU A O 1
ATOM 1306 N N . SER A 1 164 ? -1.808 4.050 -12.082 1.00 82.06 164 SER A N 1
ATOM 1307 C CA . SER A 1 164 ? -1.615 3.388 -13.382 1.00 82.06 164 SER A CA 1
ATOM 1308 C C . SER A 1 164 ? -1.389 4.368 -14.537 1.00 82.06 164 SER A C 1
ATOM 1310 O O . SER A 1 164 ? -0.730 4.000 -15.502 1.00 82.06 164 SER A O 1
ATOM 1312 N N . ASP A 1 165 ? -1.858 5.613 -14.417 1.00 71.81 165 ASP A N 1
ATOM 1313 C CA . ASP A 1 165 ? -1.662 6.661 -15.433 1.00 71.81 165 ASP A CA 1
ATOM 1314 C C . ASP A 1 165 ? -0.345 7.451 -15.254 1.00 71.81 165 ASP A C 1
ATOM 1316 O O . ASP A 1 165 ? -0.126 8.460 -15.923 1.00 71.81 165 ASP A O 1
ATOM 1320 N N . GLY A 1 166 ? 0.522 7.041 -14.322 1.00 67.62 166 GLY A N 1
ATOM 1321 C CA . GLY A 1 166 ? 1.792 7.718 -14.052 1.00 67.62 166 GLY A CA 1
ATOM 1322 C C . GLY A 1 166 ? 2.841 7.484 -15.144 1.00 67.62 166 GLY A C 1
ATOM 1323 O O . GLY A 1 166 ? 3.068 6.350 -15.563 1.00 67.62 166 GLY A O 1
ATOM 1324 N N . GLU A 1 167 ? 3.526 8.549 -15.572 1.00 67.56 167 GLU A N 1
ATOM 1325 C CA . GLU A 1 167 ? 4.626 8.495 -16.554 1.00 67.56 167 GLU A CA 1
ATOM 1326 C C . GLU A 1 167 ? 5.963 8.032 -15.936 1.00 67.56 167 GLU A C 1
ATOM 1328 O O . GLU A 1 167 ? 6.990 7.998 -16.606 1.00 67.56 167 GLU A O 1
ATOM 1333 N N . GLU A 1 168 ? 5.999 7.699 -14.642 1.00 75.19 168 GLU A N 1
ATOM 1334 C CA . GLU A 1 168 ? 7.250 7.402 -13.935 1.00 75.19 168 GLU A CA 1
ATOM 1335 C C . GLU A 1 168 ? 7.797 5.985 -14.167 1.00 75.19 168 GLU A C 1
ATOM 1337 O O . GLU A 1 168 ? 8.944 5.708 -13.804 1.00 75.19 168 GLU A O 1
ATOM 1342 N N . LEU A 1 169 ? 6.994 5.074 -14.728 1.00 79.88 169 LEU A N 1
ATOM 1343 C CA . LEU A 1 169 ? 7.396 3.699 -15.022 1.00 79.88 169 LEU A CA 1
ATOM 1344 C C . LEU A 1 169 ? 7.214 3.384 -16.505 1.00 79.88 169 LEU A C 1
ATOM 1346 O O . LEU A 1 169 ? 6.097 3.361 -17.013 1.00 79.88 169 LEU A O 1
ATOM 1350 N N . ASP A 1 170 ? 8.313 3.015 -17.155 1.00 81.69 170 ASP A N 1
ATOM 1351 C CA . ASP A 1 170 ? 8.314 2.540 -18.535 1.00 81.69 170 ASP A CA 1
ATOM 1352 C C . ASP A 1 170 ? 8.312 1.014 -18.617 1.00 81.69 170 ASP A C 1
ATOM 1354 O O . ASP A 1 170 ? 8.785 0.308 -17.717 1.00 81.69 170 ASP A O 1
ATOM 1358 N N . MET A 1 171 ? 7.842 0.494 -19.755 1.00 87.19 171 MET A N 1
ATOM 1359 C CA . MET A 1 171 ? 8.035 -0.913 -20.095 1.00 87.19 171 MET A CA 1
ATOM 1360 C C . MET A 1 171 ? 9.532 -1.230 -20.097 1.00 87.19 171 MET A C 1
ATOM 1362 O O . MET A 1 171 ? 10.313 -0.617 -20.824 1.00 87.19 171 MET A O 1
ATOM 1366 N N . CYS A 1 172 ? 9.942 -2.190 -19.272 1.00 87.31 172 CYS A N 1
ATOM 1367 C CA . CYS A 1 172 ? 11.356 -2.524 -19.155 1.00 87.31 172 CYS A CA 1
ATOM 1368 C C . CYS A 1 172 ? 11.841 -3.298 -20.396 1.00 87.31 172 CYS A C 1
ATOM 1370 O O . CYS A 1 172 ? 11.038 -3.935 -21.081 1.00 87.31 172 CYS A O 1
ATOM 1372 N N . ALA A 1 173 ? 13.151 -3.316 -20.674 1.00 86.94 173 ALA A N 1
ATOM 1373 C CA . ALA A 1 173 ? 13.688 -4.013 -21.853 1.00 86.94 173 ALA A CA 1
ATOM 1374 C C . ALA A 1 173 ? 13.440 -5.534 -21.805 1.00 86.94 173 ALA A C 1
ATOM 1376 O O . ALA A 1 173 ? 13.279 -6.180 -22.839 1.00 86.94 173 ALA A O 1
ATOM 1377 N N . SER A 1 174 ? 13.311 -6.088 -20.598 1.00 86.88 174 SER A N 1
ATOM 1378 C CA . SER A 1 174 ? 12.856 -7.464 -20.351 1.00 86.88 174 SER A CA 1
ATOM 1379 C C . SER A 1 174 ? 11.338 -7.704 -20.564 1.00 86.88 174 SER A C 1
ATOM 1381 O O . SER A 1 174 ? 10.871 -8.823 -20.369 1.00 86.88 174 SER A O 1
ATOM 1383 N N . GLY A 1 175 ? 10.551 -6.687 -20.944 1.00 87.75 175 GLY A N 1
ATOM 1384 C CA . GLY A 1 175 ? 9.127 -6.794 -21.305 1.00 87.75 175 GLY A CA 1
ATOM 1385 C C . GLY A 1 175 ? 8.118 -6.717 -20.151 1.00 87.75 175 GLY A C 1
ATOM 1386 O O . GLY A 1 175 ? 6.946 -7.048 -20.340 1.00 87.75 175 GLY A O 1
ATOM 1387 N N . HIS A 1 176 ? 8.522 -6.295 -18.950 1.00 90.19 176 HIS A N 1
ATOM 1388 C CA . HIS A 1 176 ? 7.589 -6.118 -17.834 1.00 90.19 176 HIS A CA 1
ATOM 1389 C C . HIS A 1 176 ? 6.774 -4.831 -17.990 1.00 90.19 176 HIS A C 1
ATOM 1391 O O . HIS A 1 176 ? 7.334 -3.743 -18.119 1.00 90.19 176 HIS A O 1
ATOM 1397 N N . HIS A 1 177 ? 5.446 -4.961 -17.924 1.00 90.44 177 HIS A N 1
ATOM 1398 C CA . HIS A 1 177 ? 4.525 -3.826 -17.994 1.00 90.44 177 HIS A CA 1
ATOM 1399 C C . HIS A 1 177 ? 4.600 -2.958 -16.720 1.00 90.44 177 HIS A C 1
ATOM 1401 O O . HIS A 1 177 ? 4.655 -3.537 -15.623 1.00 90.44 177 HIS A O 1
ATOM 1407 N N . PRO A 1 178 ? 4.511 -1.616 -16.823 1.00 88.06 178 PRO A N 1
ATOM 1408 C CA . PRO A 1 178 ? 4.486 -0.693 -15.682 1.00 88.06 178 PRO A CA 1
ATOM 1409 C C . PRO A 1 178 ? 3.512 -1.101 -14.572 1.00 88.06 178 PRO A C 1
ATOM 1411 O O . PRO A 1 178 ? 3.905 -1.201 -13.411 1.00 88.06 178 PRO A O 1
ATOM 1414 N N . ASP A 1 179 ? 2.283 -1.488 -14.924 1.00 89.56 179 ASP A N 1
ATOM 1415 C CA . ASP A 1 179 ? 1.279 -1.956 -13.953 1.00 89.56 179 ASP A CA 1
ATOM 1416 C C . ASP A 1 179 ? 1.735 -3.168 -13.137 1.00 89.56 179 ASP A C 1
ATOM 1418 O O . ASP A 1 179 ? 1.390 -3.320 -11.962 1.00 89.56 179 ASP A O 1
ATOM 1422 N N . THR A 1 180 ? 2.517 -4.063 -13.746 1.00 90.62 180 THR A N 1
ATOM 1423 C CA . THR A 1 180 ? 3.035 -5.248 -13.053 1.00 90.62 180 THR A CA 1
ATOM 1424 C C . THR A 1 180 ? 4.093 -4.839 -12.034 1.00 90.62 180 THR A C 1
ATOM 1426 O O . THR A 1 180 ? 4.064 -5.301 -10.887 1.00 90.62 180 THR A O 1
ATOM 1429 N N . VAL A 1 181 ? 4.986 -3.929 -12.427 1.00 89.56 181 VAL A N 1
ATOM 1430 C CA . VAL A 1 181 ? 6.023 -3.359 -11.560 1.00 89.56 181 VAL A CA 1
ATOM 1431 C C . VAL A 1 181 ? 5.375 -2.594 -10.401 1.00 89.56 181 VAL A C 1
ATOM 1433 O O . VAL A 1 181 ? 5.646 -2.892 -9.234 1.00 89.56 181 VAL A O 1
ATOM 1436 N N . LEU A 1 182 ? 4.420 -1.712 -10.698 1.00 90.81 182 LEU A N 1
ATOM 1437 C CA . LEU A 1 182 ? 3.641 -0.957 -9.720 1.00 90.81 182 LEU A CA 1
ATOM 1438 C C . LEU A 1 182 ? 2.889 -1.881 -8.752 1.00 90.81 182 LEU A C 1
ATOM 1440 O O . LEU A 1 182 ? 2.997 -1.733 -7.534 1.00 90.81 182 LEU A O 1
ATOM 1444 N N . LYS A 1 183 ? 2.189 -2.909 -9.250 1.00 92.25 183 LYS A N 1
ATOM 1445 C CA . LYS A 1 183 ? 1.500 -3.910 -8.412 1.00 92.25 183 LYS A CA 1
ATOM 1446 C C . LYS A 1 183 ? 2.467 -4.627 -7.469 1.00 92.25 183 LYS A C 1
ATOM 1448 O O . LYS A 1 183 ? 2.092 -4.959 -6.337 1.00 92.25 183 LYS A O 1
ATOM 1453 N N . ASN A 1 184 ? 3.701 -4.875 -7.901 1.00 91.56 184 ASN A N 1
ATOM 1454 C CA . ASN A 1 184 ? 4.721 -5.509 -7.072 1.00 91.56 184 ASN A CA 1
ATOM 1455 C C . ASN A 1 184 ? 5.228 -4.602 -5.942 1.00 91.56 184 ASN A C 1
ATOM 1457 O O . ASN A 1 184 ? 5.557 -5.145 -4.886 1.00 91.56 184 ASN A O 1
ATOM 1461 N N . ILE A 1 185 ? 5.192 -3.275 -6.114 1.00 91.31 185 ILE A N 1
ATOM 1462 C CA . ILE A 1 185 ? 5.497 -2.261 -5.085 1.00 91.31 185 ILE A CA 1
ATOM 1463 C C . ILE A 1 185 ? 4.294 -2.021 -4.161 1.00 91.31 185 ILE A C 1
ATOM 1465 O O . ILE A 1 185 ? 4.437 -1.975 -2.937 1.00 91.31 185 ILE A O 1
ATOM 1469 N N . LEU A 1 186 ? 3.086 -1.933 -4.720 1.00 93.75 186 LEU A N 1
ATOM 1470 C CA . LEU A 1 186 ? 1.861 -1.667 -3.963 1.00 93.75 186 LEU A CA 1
ATOM 1471 C C . LEU A 1 186 ? 1.519 -2.799 -2.998 1.00 93.75 186 LEU A C 1
ATOM 1473 O O . LEU A 1 186 ? 1.131 -2.555 -1.860 1.00 93.75 186 LEU A O 1
ATOM 1477 N N . LYS A 1 187 ? 1.702 -4.060 -3.404 1.00 94.06 187 LYS A N 1
ATOM 1478 C CA . LYS A 1 187 ? 1.434 -5.215 -2.532 1.00 94.06 187 LYS A CA 1
ATOM 1479 C C . LYS A 1 187 ? 2.160 -5.134 -1.174 1.00 94.06 187 LYS A C 1
ATOM 1481 O O . LYS A 1 187 ? 1.495 -5.329 -0.156 1.00 94.06 187 LYS A O 1
ATOM 1486 N N . PRO A 1 188 ? 3.495 -4.958 -1.093 1.00 92.38 188 PRO A N 1
ATOM 1487 C CA . PRO A 1 188 ? 4.175 -4.783 0.185 1.00 92.38 188 PRO A CA 1
ATOM 1488 C C . PRO A 1 188 ? 3.785 -3.471 0.876 1.00 92.38 188 PRO A C 1
ATOM 1490 O O . PRO A 1 188 ? 3.552 -3.523 2.078 1.00 92.38 188 PRO A O 1
ATOM 1493 N N . ALA A 1 189 ? 3.607 -2.357 0.156 1.00 92.25 189 ALA A N 1
ATOM 1494 C CA . ALA A 1 189 ? 3.203 -1.080 0.756 1.00 92.25 189 ALA A CA 1
ATOM 1495 C C . ALA A 1 189 ? 1.858 -1.179 1.497 1.00 92.25 189 ALA A C 1
ATOM 1497 O O . ALA A 1 189 ? 1.782 -0.905 2.696 1.00 92.25 189 ALA A O 1
ATOM 1498 N N . VAL A 1 190 ? 0.825 -1.681 0.815 1.00 95.75 190 VAL A N 1
ATOM 1499 C CA . VAL A 1 190 ? -0.517 -1.919 1.370 1.00 95.75 190 VAL A CA 1
ATOM 1500 C C . VAL A 1 190 ? -0.458 -2.857 2.574 1.00 95.75 190 VAL A C 1
ATOM 1502 O O . VAL A 1 190 ? -1.067 -2.585 3.606 1.00 95.75 190 VAL A O 1
ATOM 1505 N N . ASN A 1 191 ? 0.297 -3.956 2.480 1.00 95.19 191 ASN A N 1
ATOM 1506 C CA . ASN A 1 191 ? 0.430 -4.892 3.597 1.00 95.19 191 ASN A CA 1
ATOM 1507 C C . ASN A 1 191 ? 1.099 -4.250 4.814 1.00 95.19 191 ASN A C 1
ATOM 1509 O O . ASN A 1 191 ? 0.656 -4.485 5.935 1.00 95.19 191 ASN A O 1
ATOM 1513 N N . THR A 1 192 ? 2.169 -3.482 4.610 1.00 92.56 192 THR A N 1
ATOM 1514 C CA . THR A 1 192 ? 2.886 -2.804 5.694 1.00 92.56 192 THR A CA 1
ATOM 1515 C C . THR A 1 192 ? 1.982 -1.787 6.379 1.00 92.56 192 THR A C 1
ATOM 1517 O O . THR A 1 192 ? 1.851 -1.814 7.600 1.00 92.56 192 THR A O 1
ATOM 1520 N N . LEU A 1 193 ? 1.293 -0.950 5.602 1.00 93.50 193 LEU A N 1
ATOM 1521 C CA . LEU A 1 193 ? 0.398 0.074 6.132 1.00 93.50 193 LEU A CA 1
ATOM 1522 C C . LEU A 1 193 ? -0.795 -0.524 6.888 1.00 93.50 193 LEU A C 1
ATOM 1524 O O . LEU A 1 193 ? -1.066 -0.108 8.010 1.00 93.50 193 LEU A O 1
ATOM 1528 N N . LEU A 1 194 ? -1.457 -1.549 6.340 1.00 95.00 194 LEU A N 1
ATOM 1529 C CA . LEU A 1 194 ? -2.574 -2.210 7.025 1.00 95.00 194 LEU A CA 1
ATOM 1530 C C . LEU A 1 194 ? -2.133 -2.929 8.303 1.00 95.00 194 LEU A C 1
ATOM 1532 O O . LEU A 1 194 ? -2.832 -2.864 9.313 1.00 95.00 194 LEU A O 1
ATOM 1536 N N . LYS A 1 195 ? -0.968 -3.589 8.291 1.00 94.38 195 LYS A N 1
ATOM 1537 C CA . LYS A 1 195 ? -0.407 -4.208 9.501 1.00 94.38 195 LYS A CA 1
ATOM 1538 C C . LYS A 1 195 ? -0.127 -3.167 10.579 1.00 94.38 195 LYS A C 1
ATOM 1540 O O . LYS A 1 195 ? -0.518 -3.378 11.723 1.00 94.38 195 LYS A O 1
ATOM 1545 N N . ASN A 1 196 ? 0.502 -2.053 10.208 1.00 91.69 196 ASN A N 1
ATOM 1546 C CA . ASN A 1 196 ? 0.790 -0.959 11.132 1.00 91.69 196 ASN A CA 1
ATOM 1547 C C . ASN A 1 196 ? -0.497 -0.338 11.678 1.00 91.69 196 ASN A C 1
ATOM 1549 O O . ASN A 1 196 ? -0.607 -0.131 12.880 1.00 91.69 196 ASN A O 1
ATOM 1553 N N . TYR A 1 197 ? -1.500 -0.120 10.829 1.00 92.44 197 TYR A N 1
ATOM 1554 C CA . TYR A 1 197 ? -2.807 0.374 11.250 1.00 92.44 197 TYR A CA 1
ATOM 1555 C C . TYR A 1 197 ? -3.457 -0.532 12.308 1.00 92.44 197 TYR A C 1
ATOM 1557 O O . TYR A 1 197 ? -3.844 -0.063 13.380 1.00 92.44 197 TYR A O 1
ATOM 1565 N N . VAL A 1 198 ? -3.527 -1.842 12.044 1.00 91.75 198 VAL A N 1
ATOM 1566 C CA . VAL A 1 198 ? -4.112 -2.809 12.986 1.00 91.75 198 VAL A CA 1
ATOM 1567 C C . VAL A 1 198 ? -3.311 -2.870 14.288 1.00 91.75 198 VAL A C 1
ATOM 1569 O O . VAL A 1 198 ? -3.912 -2.895 15.360 1.00 91.75 198 VAL A O 1
ATOM 1572 N N . ALA A 1 199 ? -1.976 -2.850 14.216 1.00 90.69 199 ALA A N 1
ATOM 1573 C CA . ALA A 1 199 ? -1.116 -2.825 15.397 1.00 90.69 199 ALA A CA 1
ATOM 1574 C C . ALA A 1 199 ? -1.377 -1.578 16.258 1.00 90.69 199 ALA A C 1
ATOM 1576 O O . ALA A 1 199 ? -1.715 -1.710 17.432 1.00 90.69 199 ALA A O 1
ATOM 1577 N N . CYS A 1 200 ? -1.357 -0.382 15.660 1.00 88.81 200 CYS A N 1
ATOM 1578 C CA . CYS A 1 200 ? -1.638 0.875 16.359 1.00 88.81 200 CYS A CA 1
ATOM 1579 C C . CYS A 1 200 ? -3.026 0.882 17.018 1.00 88.81 200 CYS A C 1
ATOM 1581 O O . CYS A 1 200 ? -3.194 1.362 18.145 1.00 88.81 200 CYS A O 1
ATOM 1583 N N . ARG A 1 201 ? -4.036 0.332 16.335 1.00 87.75 201 ARG A N 1
ATOM 1584 C CA . ARG A 1 201 ? -5.396 0.232 16.872 1.00 87.75 201 ARG A CA 1
ATOM 1585 C C . ARG A 1 201 ? -5.463 -0.729 18.057 1.00 87.75 201 ARG A C 1
ATOM 1587 O O . ARG A 1 201 ? -6.041 -0.388 19.086 1.00 87.75 201 ARG A O 1
ATOM 1594 N N . ASN A 1 202 ? -4.841 -1.900 17.938 1.00 88.38 202 ASN A N 1
ATOM 1595 C CA . ASN A 1 202 ? -4.777 -2.879 19.020 1.00 88.38 202 ASN A CA 1
ATOM 1596 C C . ASN A 1 202 ? -4.053 -2.313 20.246 1.00 88.38 202 ASN A C 1
ATOM 1598 O O . ASN A 1 202 ? -4.559 -2.443 21.361 1.00 88.38 202 ASN A O 1
ATOM 1602 N N . ASP A 1 203 ? -2.934 -1.620 20.041 1.00 87.88 203 ASP A N 1
ATOM 1603 C CA . ASP A 1 203 ? -2.177 -0.966 21.110 1.00 87.88 203 ASP A CA 1
ATOM 1604 C C . ASP A 1 203 ? -3.016 0.094 21.828 1.00 87.88 203 ASP A C 1
ATOM 1606 O O . ASP A 1 203 ? -2.989 0.185 23.056 1.00 87.88 203 ASP A O 1
ATOM 1610 N N . SER A 1 204 ? -3.809 0.865 21.080 1.00 85.81 204 SER A N 1
ATOM 1611 C CA . SER A 1 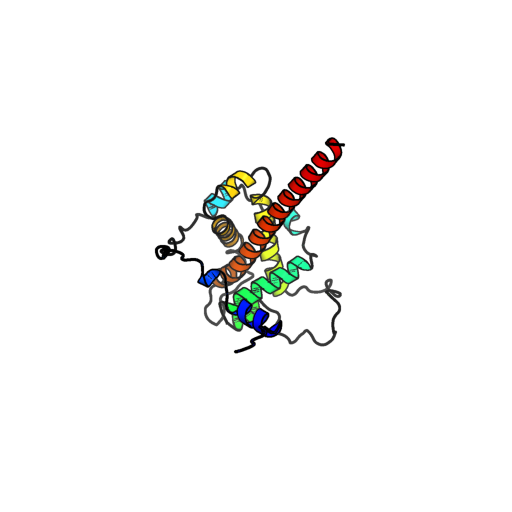204 ? -4.727 1.865 21.641 1.00 85.81 204 SER A CA 1
ATOM 1612 C C . SER A 1 204 ? -5.786 1.209 22.533 1.00 85.81 204 SER A C 1
ATOM 1614 O O . SER A 1 204 ? -5.947 1.595 23.690 1.00 85.81 204 SER A O 1
ATOM 1616 N N . VAL A 1 205 ? -6.417 0.128 22.062 1.00 85.44 205 VAL A N 1
ATOM 1617 C CA . VAL A 1 205 ? -7.402 -0.642 22.844 1.00 85.44 205 VAL A CA 1
ATOM 1618 C C . VAL A 1 205 ? -6.770 -1.276 24.090 1.00 85.44 205 VAL A C 1
ATOM 1620 O O . VAL A 1 205 ? -7.393 -1.329 25.155 1.00 85.44 205 VAL A O 1
A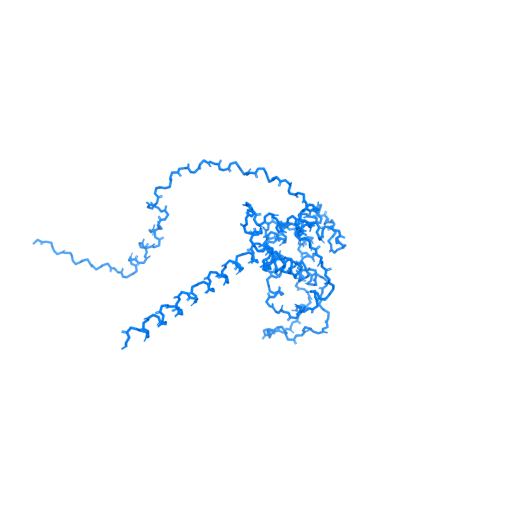TOM 1623 N N . MET A 1 206 ? -5.533 -1.775 23.996 1.00 84.88 206 MET A N 1
ATOM 1624 C CA . MET A 1 206 ? -4.825 -2.332 25.154 1.00 84.88 206 MET A CA 1
ATOM 1625 C C . MET A 1 206 ? -4.504 -1.260 26.199 1.00 84.88 206 MET A C 1
ATOM 1627 O O . MET A 1 206 ? -4.703 -1.504 27.393 1.00 84.88 206 MET A O 1
ATOM 1631 N N . LYS A 1 207 ? -4.080 -0.066 25.769 1.00 85.44 207 LYS A N 1
ATOM 1632 C CA . LYS A 1 207 ? -3.826 1.081 26.654 1.00 85.44 207 LYS A CA 1
ATOM 1633 C C . LYS A 1 207 ? -5.098 1.551 27.362 1.00 85.44 207 LYS A C 1
ATOM 1635 O O . LYS A 1 207 ? -5.074 1.741 28.576 1.00 85.44 207 LYS A O 1
ATOM 1640 N N . GLU A 1 208 ? -6.222 1.652 26.654 1.00 82.00 208 GLU A N 1
ATOM 1641 C CA . GLU A 1 208 ? -7.521 2.010 27.246 1.00 82.00 208 GLU A CA 1
ATOM 1642 C C . GLU A 1 208 ? -7.975 1.001 28.311 1.00 82.00 208 GLU A C 1
ATOM 1644 O O . GLU A 1 208 ? -8.410 1.376 29.405 1.00 82.00 208 GLU A O 1
ATOM 1649 N N . LYS A 1 209 ? -7.815 -0.301 28.035 1.00 80.06 209 LYS A N 1
ATOM 1650 C CA . LYS A 1 209 ? -8.118 -1.365 29.004 1.00 80.06 209 LYS A CA 1
ATOM 1651 C C . LYS A 1 209 ? -7.212 -1.301 30.232 1.00 80.06 209 LYS A C 1
ATOM 1653 O O . LYS A 1 209 ? -7.694 -1.519 31.343 1.00 80.06 209 LYS A O 1
ATOM 1658 N N . ALA A 1 210 ? -5.921 -1.026 30.051 1.00 77.69 210 ALA A N 1
ATOM 1659 C CA . ALA A 1 210 ? -4.974 -0.884 31.154 1.00 77.69 210 ALA A CA 1
ATOM 1660 C C . ALA A 1 210 ? -5.307 0.333 32.033 1.00 77.69 210 ALA A C 1
ATOM 1662 O O . ALA A 1 210 ? -5.369 0.196 33.255 1.00 77.69 210 ALA A O 1
ATOM 1663 N N . CYS A 1 211 ? -5.621 1.475 31.413 1.00 73.69 211 CYS A N 1
ATOM 1664 C CA . CYS A 1 211 ? -6.057 2.688 32.102 1.00 73.69 211 CYS A CA 1
ATOM 1665 C C . CYS A 1 211 ? -7.330 2.427 32.924 1.00 73.69 211 CYS A C 1
ATOM 1667 O O . CYS A 1 211 ? -7.343 2.638 34.132 1.00 73.69 211 CYS A O 1
ATOM 1669 N N . THR A 1 212 ? -8.352 1.819 32.311 1.00 71.25 212 THR A N 1
ATOM 1670 C CA . THR A 1 212 ? -9.618 1.483 32.988 1.00 71.25 212 THR A CA 1
ATOM 1671 C C . THR A 1 212 ? -9.415 0.529 34.175 1.00 71.25 212 THR A C 1
ATOM 1673 O O . THR A 1 212 ? -10.094 0.646 35.196 1.00 71.25 212 THR A O 1
ATOM 1676 N N . LYS A 1 213 ? -8.485 -0.431 34.068 1.00 68.88 213 LYS A N 1
ATOM 1677 C CA . LYS A 1 213 ? -8.129 -1.334 35.177 1.00 68.88 213 LYS A CA 1
ATOM 1678 C C . LYS A 1 213 ? -7.437 -0.589 36.322 1.00 68.88 213 LYS A C 1
ATOM 1680 O O . LYS A 1 213 ? -7.768 -0.854 37.474 1.00 68.88 213 LYS A O 1
ATOM 1685 N N . GLN A 1 214 ? -6.529 0.342 36.022 1.00 63.97 214 GLN A N 1
ATOM 1686 C CA . GLN A 1 214 ? -5.896 1.193 37.036 1.00 63.97 214 GLN A CA 1
ATOM 1687 C C . GLN A 1 214 ? -6.915 2.086 37.750 1.00 63.97 214 GLN A C 1
ATOM 1689 O O . GLN A 1 214 ? -6.887 2.164 38.974 1.00 63.97 214 GLN A O 1
ATOM 1694 N N . THR A 1 215 ? -7.861 2.694 37.025 1.00 59.25 215 THR A N 1
ATOM 1695 C CA . THR A 1 215 ? -8.904 3.527 37.647 1.00 59.25 215 THR A CA 1
ATOM 1696 C C . THR A 1 215 ? -9.786 2.708 38.589 1.00 59.25 215 THR A C 1
ATOM 1698 O O . THR A 1 215 ? -10.044 3.143 39.704 1.00 59.25 215 THR A O 1
ATOM 1701 N N . LYS A 1 216 ? -10.185 1.492 38.184 1.00 59.28 216 LYS A N 1
ATOM 1702 C CA . LYS A 1 216 ? -10.984 0.587 39.029 1.00 59.28 216 LYS A CA 1
ATOM 1703 C C . LYS A 1 216 ? -10.262 0.170 40.312 1.00 59.28 216 LYS A C 1
ATOM 1705 O O . LYS A 1 216 ? -10.911 0.057 41.345 1.00 59.28 216 LYS A O 1
ATOM 1710 N N . LEU A 1 217 ? -8.946 -0.051 40.251 1.00 55.47 217 LEU A N 1
ATOM 1711 C CA . LEU A 1 217 ? -8.125 -0.379 41.423 1.00 55.47 217 LEU A CA 1
ATOM 1712 C C . LEU A 1 217 ? -8.014 0.797 42.405 1.00 55.47 217 LEU A C 1
ATOM 1714 O O . LEU A 1 217 ? -8.020 0.569 43.608 1.00 55.47 217 LEU A O 1
ATOM 1718 N N . LEU A 1 218 ? -7.954 2.035 41.904 1.00 58.25 218 LEU A N 1
ATOM 1719 C CA . LEU A 1 218 ? -7.889 3.246 42.734 1.00 58.25 218 LEU A CA 1
ATOM 1720 C C . LEU A 1 218 ? -9.231 3.597 43.393 1.00 58.25 218 LEU A C 1
ATOM 1722 O O . LEU A 1 218 ? -9.241 4.146 44.484 1.00 58.25 218 LEU A O 1
ATOM 1726 N N . THR A 1 219 ? -10.363 3.271 42.763 1.00 57.56 219 THR A N 1
ATOM 1727 C CA . THR A 1 219 ? -11.709 3.527 43.318 1.00 57.56 219 THR A CA 1
ATOM 1728 C C . THR A 1 219 ? -12.213 2.454 44.292 1.00 57.56 219 THR A C 1
ATOM 1730 O O . THR A 1 219 ? -13.339 2.552 44.766 1.00 57.56 219 THR A O 1
ATOM 1733 N N . LEU A 1 220 ? -11.427 1.401 44.541 1.00 51.53 220 LEU A N 1
ATOM 1734 C CA . LEU A 1 220 ? -11.738 0.322 45.493 1.00 51.53 220 LEU A CA 1
ATOM 1735 C C . LEU A 1 220 ? -10.964 0.452 46.823 1.00 51.53 220 LEU A C 1
ATOM 1737 O O . LEU A 1 220 ? -11.005 -0.474 47.634 1.00 51.53 220 LEU A O 1
ATOM 1741 N N . GLN A 1 221 ? -10.258 1.568 47.026 1.00 43.97 221 GLN A N 1
ATOM 1742 C CA . GLN A 1 221 ? -9.608 1.956 48.284 1.00 43.97 221 GLN A CA 1
ATOM 1743 C C . GLN A 1 221 ? -10.427 3.038 48.985 1.00 43.97 221 GLN A C 1
ATOM 1745 O O . GLN A 1 221 ? -10.437 3.020 50.235 1.00 43.97 221 GLN A O 1
#

pLDDT: mean 73.06, std 19.33, range [32.78, 95.75]

Foldseek 3Di:
DDDDDPPCDPVNVVVVVVVDDVVVVDPDDPDPPPPVPPPPQDDLVCLCVVLVDDDDPVLLPPPPPDLVLLVLLLVLLVQLCVVPVDVQLCVLQHDPDDPPPDDPDDRPPPPPPDPDLNSVVSSSLLSVLLSVVCSCCPPVNNVVCVPDPCNLSSSLSNSLVVPVPDPSDDQGPVGDDRSSSSSSSSNSSSVVNVVVVVVVVVVVVVVVVVVVVVVVVVVVD